Protein AF-A0A530QPG4-F1 (afdb_monomer_lite)

Sequence (210 aa):
LVDRLFRNLLTDVTGNTHRSEICIDKLFSPDGPTGRLGLVEFRGFEMPPNARMSLAQQLLVRAIIARAWKNPLDGRFVRWGTSLHDRFMLPHYVWADFLDVLDDLKLNGFEFRPEWFDAQLEFRFPFCGEVQHAGIKLELRQALEPWHVMGEQGAIGGTVRFVDSSVERLQVKTEGLNPERHAVVCNGRIVPMKVTDTREIAVAGVRFKA

Secondary structure (DSSP, 8-state):
-HHHHSTTTS--TTS-GGG-SEE-TTT--SS-GGG-S---EE------SSHHHHHHHHHHHHHHHHHHHHS---S-----TTHHHHHTTSHHHHHHHHHHHHHHHHHTT----GGGSHHHHHHHS-EEEEEEETTEEEEEEEE-------TT---TTS--S---TTEEEEEEEEES--TTT---EETTEEP--EE-SSTTEEEEEEEEE-

Foldseek 3Di:
DVCVVCQQVQADLQLHNCQGQWHQQLCDPPPDPNSNNNDTDRHNDDDDPDPLLVVLVVLLVVLVVVLCVVPNDDDDDDDCDCVCVWQCFALVNVLVVVVVSQVSSVVVVRHDDSVSCVVVSCVVWPWDDWDDDPNKIKTKIWTHDGRPDGSVQHDDPDRSDPDQPQKTKIKIKMFQDDPVVDFDDDPNHGFPWDQDVPNRITIGMDIDGD

St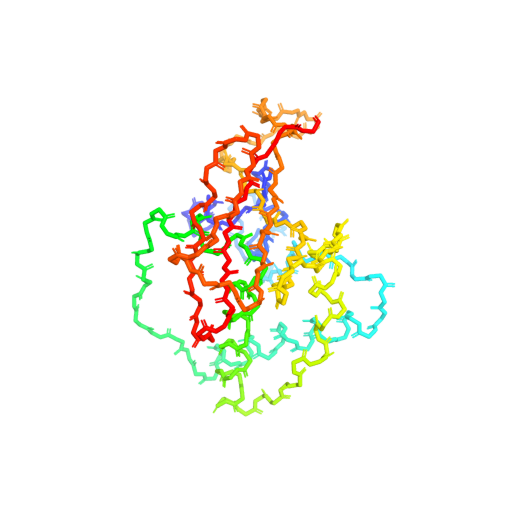ructure (mmCIF, N/CA/C/O backbone):
data_AF-A0A530QPG4-F1
#
_entry.id   AF-A0A53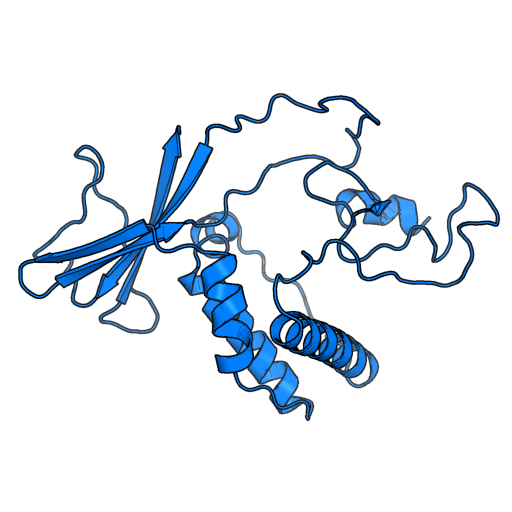0QPG4-F1
#
loop_
_atom_site.group_PDB
_atom_site.id
_atom_site.type_symbol
_atom_site.label_atom_id
_atom_site.label_alt_id
_atom_site.label_comp_id
_atom_site.label_asym_id
_atom_site.label_entity_id
_atom_site.label_seq_id
_atom_site.pdbx_PDB_ins_code
_atom_site.Cartn_x
_atom_site.Cartn_y
_atom_site.Cartn_z
_atom_site.occupancy
_atom_site.B_iso_or_equiv
_atom_site.auth_seq_id
_atom_site.auth_comp_id
_atom_site.auth_asym_id
_atom_site.auth_atom_id
_atom_site.pdbx_PDB_model_num
ATOM 1 N N . LEU A 1 1 ? 6.724 16.307 -25.454 1.00 61.41 1 LEU A N 1
ATOM 2 C CA . LEU A 1 1 ? 5.253 16.383 -25.281 1.00 61.41 1 LEU A CA 1
ATOM 3 C C . LEU A 1 1 ? 4.762 15.372 -24.242 1.00 61.41 1 LEU A C 1
ATOM 5 O O . LEU A 1 1 ? 4.098 15.795 -23.311 1.00 61.41 1 LEU A O 1
ATOM 9 N N . VAL A 1 2 ? 5.147 14.089 -24.351 1.00 70.38 2 VAL A N 1
ATOM 10 C CA . VAL A 1 2 ? 4.803 13.005 -23.397 1.00 70.38 2 VAL A CA 1
ATOM 11 C C . VAL A 1 2 ? 5.140 13.358 -21.942 1.00 70.38 2 VAL A C 1
ATOM 13 O O . VAL A 1 2 ? 4.259 13.289 -21.095 1.00 70.38 2 VAL A O 1
ATOM 16 N N . ASP A 1 3 ? 6.360 13.839 -21.676 1.00 65.62 3 ASP A N 1
ATOM 17 C CA . ASP A 1 3 ? 6.791 14.298 -20.343 1.00 65.62 3 ASP A CA 1
ATOM 18 C C . ASP A 1 3 ? 5.826 15.311 -19.697 1.00 65.62 3 ASP A C 1
ATOM 20 O O . ASP A 1 3 ? 5.431 15.185 -18.542 1.00 65.62 3 ASP A O 1
ATOM 24 N N . ARG A 1 4 ? 5.365 16.294 -20.477 1.00 71.12 4 ARG A N 1
ATOM 25 C CA . ARG A 1 4 ? 4.441 17.327 -19.992 1.00 71.12 4 ARG A CA 1
ATOM 26 C C . ARG A 1 4 ? 3.001 16.825 -19.871 1.00 71.12 4 ARG A C 1
ATOM 28 O O . ARG A 1 4 ? 2.272 17.339 -19.035 1.00 71.12 4 ARG A O 1
ATOM 35 N N . LEU A 1 5 ? 2.601 15.836 -20.674 1.00 75.00 5 LEU A N 1
ATOM 36 C CA . LEU A 1 5 ? 1.250 15.266 -20.658 1.00 75.00 5 LEU A CA 1
ATOM 37 C C . LEU A 1 5 ? 1.000 14.422 -19.399 1.00 75.00 5 LEU A C 1
ATOM 39 O O . LEU A 1 5 ? -0.076 14.498 -18.816 1.00 75.00 5 LEU A O 1
ATOM 43 N N . PHE A 1 6 ? 1.999 13.645 -18.972 1.00 74.19 6 PHE A N 1
ATOM 44 C CA . PHE A 1 6 ? 1.892 12.740 -17.821 1.00 74.19 6 PHE A CA 1
ATOM 45 C C . PHE A 1 6 ? 2.457 13.321 -16.521 1.00 74.19 6 PHE A C 1
ATOM 47 O O . PHE A 1 6 ? 2.455 12.642 -15.504 1.00 74.19 6 PHE A O 1
ATOM 54 N N . ARG A 1 7 ? 2.907 14.578 -16.519 1.00 70.62 7 ARG A N 1
ATOM 55 C CA . ARG A 1 7 ? 3.604 15.214 -15.390 1.00 70.62 7 ARG A CA 1
ATOM 56 C C . ARG A 1 7 ? 2.890 15.079 -14.042 1.00 70.62 7 ARG A C 1
ATOM 58 O O . ARG A 1 7 ? 3.518 14.739 -13.051 1.00 70.62 7 ARG A O 1
ATOM 65 N N . ASN A 1 8 ? 1.578 15.303 -14.014 1.00 69.88 8 ASN A N 1
ATOM 66 C CA . ASN A 1 8 ? 0.788 15.201 -12.781 1.00 69.88 8 ASN A CA 1
ATOM 67 C C . ASN A 1 8 ? 0.489 13.753 -12.363 1.00 69.88 8 ASN A C 1
ATOM 69 O O . ASN A 1 8 ? 0.044 13.527 -11.244 1.00 69.88 8 ASN A O 1
ATOM 73 N N . LEU A 1 9 ? 0.723 12.787 -13.254 1.00 75.19 9 LEU A N 1
ATOM 74 C CA . LEU A 1 9 ? 0.641 11.353 -12.971 1.00 75.19 9 LEU A CA 1
ATOM 75 C C . LEU A 1 9 ? 2.009 10.767 -12.587 1.00 75.19 9 LEU A C 1
ATOM 77 O O . LEU A 1 9 ? 2.061 9.725 -11.948 1.00 75.19 9 LEU A O 1
ATOM 81 N N . LEU A 1 10 ? 3.104 11.429 -12.973 1.00 80.06 10 LEU A N 1
ATOM 82 C CA . LEU A 1 10 ? 4.486 10.998 -12.761 1.00 80.06 10 LEU A CA 1
ATOM 83 C C . LEU A 1 10 ? 5.207 11.995 -11.852 1.00 80.06 10 LEU A C 1
ATOM 85 O O . LEU A 1 10 ? 6.145 12.682 -12.257 1.00 80.06 10 LEU A O 1
ATOM 89 N N . THR A 1 11 ? 4.732 12.090 -10.615 1.00 76.38 11 THR A N 1
ATOM 90 C CA . THR A 1 11 ? 5.299 12.950 -9.580 1.00 76.38 11 THR A CA 1
ATOM 91 C C . THR A 1 11 ? 5.220 12.268 -8.220 1.00 76.38 11 THR A C 1
ATOM 93 O O . THR A 1 11 ? 4.339 11.443 -7.994 1.00 76.38 11 THR A O 1
ATOM 96 N N . ASP A 1 12 ? 6.122 12.614 -7.302 1.00 74.62 12 ASP A N 1
ATOM 97 C CA . ASP A 1 12 ? 6.007 12.181 -5.908 1.00 74.62 12 ASP A CA 1
ATOM 98 C C . ASP A 1 12 ? 4.933 12.968 -5.131 1.00 74.62 12 ASP A C 1
ATOM 100 O O . ASP A 1 12 ? 4.336 13.927 -5.635 1.00 74.62 12 ASP A O 1
ATOM 104 N N . VAL A 1 13 ? 4.745 12.597 -3.859 1.00 67.56 13 VAL A N 1
ATOM 105 C CA . VAL A 1 13 ? 3.815 13.244 -2.912 1.00 67.56 13 VAL A CA 1
ATOM 106 C C . VAL A 1 13 ? 4.109 14.725 -2.647 1.00 67.56 13 VAL A C 1
ATOM 108 O O . VAL A 1 13 ? 3.289 15.402 -2.040 1.00 67.56 13 VAL A O 1
ATOM 111 N N . THR A 1 14 ? 5.259 15.246 -3.079 1.00 64.56 14 THR A N 1
ATOM 112 C CA . THR A 1 14 ? 5.649 16.659 -2.948 1.00 64.56 14 THR A CA 1
ATOM 113 C C . THR A 1 14 ? 5.523 17.442 -4.255 1.00 64.56 14 THR A C 1
ATOM 115 O O . THR A 1 14 ? 5.840 18.630 -4.291 1.00 64.56 14 THR A O 1
ATOM 118 N N . GLY A 1 15 ? 5.059 16.802 -5.330 1.00 70.56 15 GLY A N 1
ATOM 119 C CA . GLY A 1 15 ? 4.972 17.417 -6.650 1.00 70.56 15 GLY A CA 1
ATOM 120 C C . GLY A 1 15 ? 6.294 17.422 -7.433 1.00 70.56 15 GLY A C 1
ATOM 121 O O . GLY A 1 15 ? 6.454 18.189 -8.380 1.00 70.56 15 GLY A O 1
ATOM 122 N N . ASN A 1 16 ? 7.257 16.575 -7.058 1.00 75.12 16 ASN A N 1
ATOM 123 C CA . ASN A 1 16 ? 8.537 16.451 -7.742 1.00 75.12 16 ASN A CA 1
ATOM 124 C C . ASN A 1 16 ? 8.542 15.320 -8.794 1.00 75.12 16 ASN A C 1
ATOM 126 O O . ASN A 1 16 ? 8.508 14.134 -8.453 1.00 75.12 16 ASN A O 1
ATOM 130 N N . THR A 1 17 ? 8.693 15.679 -10.076 1.00 75.00 17 THR A N 1
ATOM 131 C CA . THR A 1 17 ? 8.768 14.722 -11.203 1.00 75.00 17 THR A CA 1
ATOM 132 C C . THR A 1 17 ? 10.017 13.844 -11.163 1.00 75.00 17 THR A C 1
ATOM 134 O O . THR A 1 17 ? 9.966 12.654 -11.463 1.00 75.00 17 THR A O 1
ATOM 137 N N . HIS A 1 18 ? 11.134 14.388 -10.679 1.00 78.75 18 HIS A N 1
ATOM 138 C CA . HIS A 1 18 ? 12.402 13.672 -10.555 1.00 78.75 18 HIS A CA 1
ATOM 139 C C . HIS A 1 18 ? 12.363 12.601 -9.454 1.00 78.75 18 HIS A C 1
ATOM 141 O O . HIS A 1 18 ? 13.206 11.701 -9.431 1.00 78.75 18 HIS A O 1
ATOM 147 N N . ARG A 1 19 ? 11.404 12.687 -8.526 1.00 73.75 19 ARG A N 1
ATOM 148 C CA . ARG A 1 19 ? 11.184 11.710 -7.449 1.00 73.75 19 ARG A CA 1
ATOM 149 C C . ARG A 1 19 ? 9.994 10.782 -7.709 1.00 73.75 19 ARG A C 1
ATOM 151 O O . ARG A 1 19 ? 9.716 9.937 -6.865 1.00 73.75 19 ARG A O 1
ATOM 158 N N . SER A 1 20 ? 9.342 10.914 -8.868 1.00 82.62 20 SER A N 1
ATOM 159 C CA . SER A 1 20 ? 8.286 10.008 -9.329 1.00 82.62 20 SER A CA 1
ATOM 160 C C . SER A 1 20 ? 8.710 8.546 -9.235 1.00 82.62 20 SER A C 1
ATOM 162 O O . SER A 1 20 ? 9.849 8.219 -9.565 1.00 82.62 20 SER A O 1
ATOM 164 N N . GLU A 1 21 ? 7.782 7.661 -8.874 1.00 83.94 21 GLU A N 1
ATOM 165 C CA . GLU A 1 21 ? 8.035 6.218 -8.839 1.00 83.94 21 GLU A CA 1
ATOM 166 C C . GLU A 1 21 ? 8.480 5.669 -10.203 1.00 83.94 21 GLU A C 1
ATOM 168 O O . GLU A 1 21 ? 9.415 4.873 -10.305 1.00 83.94 21 GLU A O 1
ATOM 173 N N . ILE A 1 22 ? 7.863 6.179 -11.273 1.00 86.88 22 ILE A N 1
ATOM 174 C CA . ILE A 1 22 ? 8.265 5.954 -12.662 1.00 86.88 22 ILE A CA 1
ATOM 175 C C . ILE A 1 22 ? 8.693 7.308 -13.231 1.00 86.88 22 ILE A C 1
ATOM 177 O O . ILE A 1 22 ? 7.869 8.144 -13.607 1.00 86.88 22 ILE A O 1
ATOM 181 N N . CYS A 1 23 ? 9.996 7.558 -13.253 1.00 85.50 23 CYS A N 1
ATOM 182 C CA . CYS A 1 23 ? 10.575 8.811 -13.712 1.00 85.50 23 CYS A CA 1
ATOM 183 C C . CYS A 1 23 ? 10.991 8.711 -15.184 1.00 85.50 23 CYS A C 1
ATOM 185 O O . CYS A 1 23 ? 11.763 7.835 -15.581 1.00 85.50 23 CYS A O 1
ATOM 187 N N . ILE A 1 24 ? 10.477 9.638 -15.994 1.00 85.50 24 ILE A N 1
ATOM 188 C CA . ILE A 1 24 ? 10.751 9.732 -17.436 1.00 85.50 24 ILE A CA 1
ATOM 189 C C . ILE A 1 24 ? 11.527 10.999 -17.813 1.00 85.50 24 ILE A C 1
ATOM 191 O O . ILE A 1 24 ? 11.703 11.273 -19.000 1.00 85.50 24 ILE A O 1
ATOM 195 N N . ASP A 1 25 ? 12.047 11.739 -16.828 1.00 80.94 25 ASP A N 1
ATOM 196 C CA . ASP A 1 25 ? 12.815 12.975 -17.048 1.00 80.94 25 ASP A CA 1
ATOM 197 C C . ASP A 1 25 ? 14.011 12.751 -17.996 1.00 80.94 25 ASP A C 1
ATOM 199 O O . ASP A 1 25 ? 14.419 13.652 -18.732 1.00 80.94 25 ASP A O 1
AT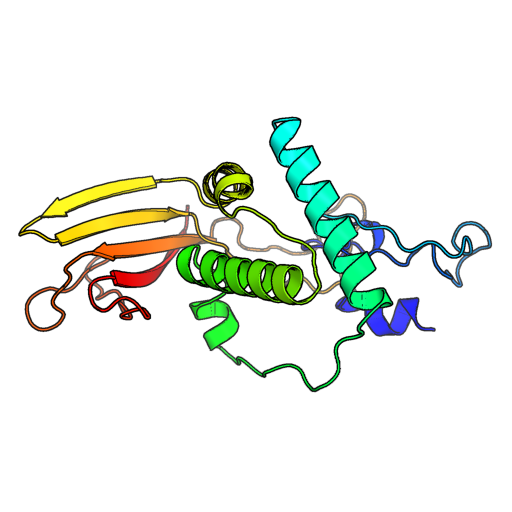OM 203 N N . LYS A 1 26 ? 14.578 11.535 -17.992 1.00 85.19 26 LYS A N 1
ATOM 204 C CA . LYS A 1 26 ? 15.708 11.127 -18.842 1.00 85.19 26 LYS A CA 1
ATOM 205 C C . LYS A 1 26 ? 15.302 10.318 -20.076 1.00 85.19 26 LYS A C 1
ATOM 207 O O . LYS A 1 26 ? 16.181 9.879 -20.825 1.00 85.19 26 LYS A O 1
ATOM 212 N N . LEU A 1 27 ? 14.004 10.126 -20.312 1.00 85.12 27 LEU A N 1
ATOM 213 C CA . LEU A 1 27 ? 13.504 9.442 -21.501 1.00 85.12 27 LEU A CA 1
ATOM 214 C C . LEU A 1 27 ? 13.676 10.361 -22.710 1.00 85.12 27 LEU A C 1
ATOM 216 O O . LEU A 1 27 ? 14.415 10.042 -23.642 1.00 85.12 27 LEU A O 1
ATOM 220 N N . PHE A 1 28 ? 13.015 11.521 -22.664 1.00 81.62 28 PHE A N 1
ATOM 221 C CA . PHE A 1 28 ? 13.099 12.549 -23.696 1.00 81.62 28 PHE A CA 1
ATOM 222 C C . PHE A 1 28 ? 12.644 13.920 -23.165 1.00 81.62 28 PHE A C 1
ATOM 224 O O . PHE A 1 28 ? 11.529 14.379 -23.439 1.00 81.62 28 PHE A O 1
ATOM 231 N N . SER A 1 29 ? 13.511 14.595 -22.410 1.00 75.25 29 SER A N 1
ATOM 232 C CA . SER A 1 29 ? 13.252 15.966 -21.963 1.00 75.25 29 SER A CA 1
ATOM 233 C C . SER A 1 29 ? 13.374 16.976 -23.118 1.00 75.25 29 SER A C 1
ATOM 235 O O . SER A 1 29 ? 14.331 16.928 -23.910 1.00 75.25 29 SER A O 1
ATOM 237 N N . PRO A 1 30 ? 12.429 17.929 -23.236 1.00 73.50 30 PRO A N 1
ATOM 238 C CA . PRO A 1 30 ? 12.546 19.028 -24.184 1.00 73.50 30 PRO A CA 1
ATOM 239 C C . PRO A 1 30 ? 13.597 20.068 -23.764 1.00 73.50 30 PRO A C 1
ATOM 241 O O . PRO A 1 30 ? 14.101 20.763 -24.644 1.00 73.50 30 PRO A O 1
ATOM 244 N N . ASP A 1 31 ? 13.952 20.148 -22.478 1.00 75.00 31 ASP A N 1
ATOM 245 C CA . ASP A 1 31 ? 14.697 21.276 -21.897 1.00 75.00 31 ASP A CA 1
ATOM 246 C C . ASP A 1 31 ? 16.210 21.229 -22.189 1.00 75.00 31 ASP A C 1
ATOM 248 O O . ASP A 1 31 ? 16.898 22.243 -22.093 1.00 75.00 31 ASP A O 1
ATOM 252 N N . GLY A 1 32 ? 16.745 20.075 -22.600 1.00 77.38 32 GLY A N 1
ATOM 253 C CA . GLY A 1 32 ? 18.147 19.954 -22.993 1.00 77.38 32 GLY A CA 1
ATOM 254 C C . GLY A 1 32 ? 18.572 18.529 -23.363 1.00 77.38 32 GLY A C 1
ATOM 255 O O . GLY A 1 32 ? 17.836 17.572 -23.119 1.00 77.38 32 GLY A O 1
ATOM 256 N N . PRO A 1 33 ? 19.768 18.359 -23.956 1.00 78.31 33 PRO A N 1
ATOM 257 C CA . PRO A 1 33 ? 20.268 17.054 -24.398 1.00 78.31 33 PRO A CA 1
ATOM 258 C C . PRO A 1 33 ? 20.512 16.071 -23.242 1.00 78.31 33 PRO A C 1
ATOM 260 O O . PRO A 1 33 ? 20.393 14.865 -23.433 1.00 78.31 33 PRO A O 1
ATOM 263 N N . THR A 1 34 ? 20.792 16.563 -22.032 1.00 79.81 34 THR A N 1
ATOM 264 C CA . THR A 1 34 ? 21.064 15.739 -20.840 1.00 79.81 34 THR A CA 1
ATOM 265 C C . THR A 1 34 ? 19.862 14.924 -20.356 1.00 79.81 34 THR A C 1
ATOM 267 O O . THR A 1 34 ? 20.054 13.926 -19.667 1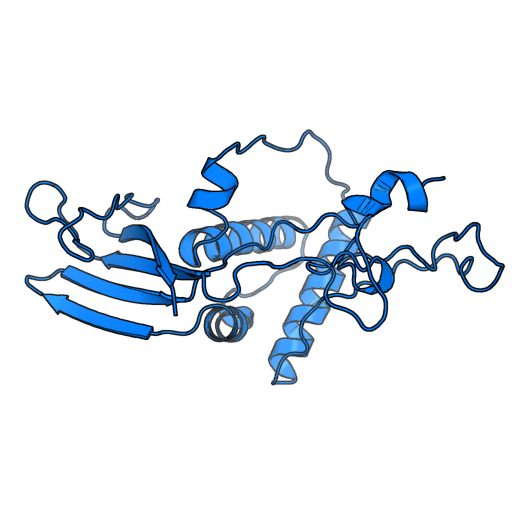.00 79.81 34 THR A O 1
ATOM 270 N N . GLY A 1 35 ? 18.634 15.298 -20.731 1.00 76.25 35 GLY A N 1
ATOM 271 C CA . GLY A 1 35 ? 17.419 14.530 -20.436 1.00 76.25 35 GLY A CA 1
ATOM 272 C C . GLY A 1 35 ? 16.939 13.642 -21.591 1.00 76.25 35 GLY A C 1
ATOM 273 O O . GLY A 1 35 ? 15.820 13.142 -21.553 1.00 76.25 35 GLY A O 1
ATOM 274 N N . ARG A 1 36 ? 17.742 13.454 -22.648 1.00 85.94 36 ARG A N 1
ATOM 275 C CA . ARG A 1 36 ? 17.402 12.623 -23.821 1.00 85.94 36 ARG A CA 1
ATOM 276 C C . ARG A 1 36 ? 18.271 11.370 -23.879 1.00 85.94 36 ARG A C 1
ATOM 278 O O . ARG A 1 36 ? 18.973 11.137 -24.857 1.00 85.94 36 ARG A O 1
ATOM 285 N N . LEU A 1 37 ? 18.249 10.589 -22.804 1.00 88.00 37 LEU A N 1
ATOM 286 C CA . LEU A 1 37 ? 19.084 9.395 -22.658 1.00 88.00 37 LEU A CA 1
ATOM 287 C C . LEU A 1 37 ? 18.341 8.103 -23.023 1.00 88.00 37 LEU A C 1
ATOM 289 O O . LEU A 1 37 ? 18.951 7.038 -23.026 1.00 88.00 37 LEU A O 1
ATOM 293 N N . GLY A 1 38 ? 17.038 8.177 -23.316 1.00 87.69 38 GLY A N 1
ATOM 294 C CA . GLY A 1 38 ? 16.218 6.998 -23.594 1.00 87.69 38 GLY A CA 1
ATOM 295 C C . GLY A 1 38 ? 15.975 6.126 -22.359 1.00 87.69 38 GLY A C 1
ATOM 296 O O . GLY A 1 38 ? 15.710 4.936 -22.499 1.00 87.69 38 GLY A O 1
ATOM 297 N N . LEU A 1 39 ? 16.088 6.698 -21.155 1.00 87.81 39 LEU A N 1
ATOM 298 C CA . LEU A 1 39 ? 15.982 5.965 -19.894 1.00 87.81 39 LEU A CA 1
ATOM 299 C C . LEU A 1 39 ? 14.622 6.174 -19.225 1.00 87.81 39 LEU A C 1
ATOM 301 O O . LEU A 1 39 ? 14.125 7.296 -19.145 1.00 87.81 39 LEU A O 1
ATOM 305 N N . VAL A 1 40 ? 14.078 5.090 -18.673 1.00 87.44 40 VAL A N 1
ATOM 306 C CA . VAL A 1 40 ? 13.010 5.118 -17.667 1.00 87.44 40 VAL A CA 1
ATOM 307 C C . VAL A 1 40 ? 13.634 4.707 -16.342 1.00 87.44 40 VAL A C 1
ATOM 309 O O . VAL A 1 40 ? 14.268 3.656 -16.249 1.00 87.44 40 VAL A O 1
ATOM 312 N N . GLU A 1 41 ? 13.487 5.546 -15.325 1.00 87.75 41 GLU A N 1
ATOM 313 C CA . GLU A 1 41 ? 14.083 5.329 -14.014 1.00 87.75 41 GLU A CA 1
ATOM 314 C C . GLU A 1 41 ? 12.993 4.981 -13.004 1.00 87.75 41 GLU A C 1
ATOM 316 O O . GLU A 1 41 ? 12.089 5.771 -12.753 1.00 87.75 41 GLU A O 1
ATOM 321 N N . PHE A 1 42 ? 13.108 3.809 -12.391 1.00 86.69 42 PHE A N 1
ATOM 322 C CA . PHE A 1 42 ? 12.284 3.427 -11.251 1.00 86.69 42 PHE A CA 1
ATOM 323 C C . PHE A 1 42 ? 12.858 4.100 -10.005 1.00 86.69 42 PHE A C 1
ATOM 325 O O . PHE A 1 42 ? 13.937 3.733 -9.535 1.00 86.69 42 PHE A O 1
ATOM 332 N N . ARG A 1 43 ? 12.179 5.140 -9.523 1.00 82.06 43 ARG A N 1
ATOM 333 C CA . ARG A 1 43 ? 12.571 5.918 -8.339 1.00 82.06 43 ARG A CA 1
ATOM 334 C C . ARG A 1 43 ? 11.445 5.843 -7.315 1.00 82.06 43 ARG A C 1
ATOM 336 O O . ARG A 1 43 ? 10.603 4.970 -7.423 1.00 82.06 43 ARG A O 1
ATOM 343 N N . GLY A 1 44 ? 11.472 6.643 -6.255 1.00 74.25 44 GLY A N 1
ATOM 344 C CA . GLY A 1 44 ? 10.381 6.670 -5.267 1.00 74.25 44 GLY A CA 1
ATOM 345 C C . GLY A 1 44 ? 10.244 5.420 -4.386 1.00 74.25 44 GLY A C 1
ATOM 346 O O . GLY A 1 44 ? 9.497 5.447 -3.416 1.00 74.25 44 GLY A O 1
ATOM 347 N N . PHE A 1 45 ? 11.002 4.355 -4.650 1.00 79.94 45 PHE A N 1
ATOM 348 C CA . PHE A 1 45 ? 11.080 3.212 -3.757 1.00 79.94 45 PHE A CA 1
ATOM 349 C C . PHE A 1 45 ? 11.907 3.553 -2.517 1.00 79.94 45 PHE A C 1
ATOM 351 O O . PHE A 1 45 ? 13.079 3.927 -2.620 1.00 79.94 45 PHE A O 1
ATOM 358 N N . GLU A 1 46 ? 11.302 3.389 -1.345 1.00 80.38 46 GLU A N 1
ATOM 359 C CA . GLU A 1 46 ? 11.988 3.566 -0.072 1.00 80.38 46 GLU A CA 1
ATOM 360 C C . GLU A 1 46 ? 13.148 2.567 0.049 1.00 80.38 46 GLU A C 1
ATOM 362 O O . GLU A 1 46 ? 13.046 1.414 -0.379 1.00 80.38 46 GLU A O 1
ATOM 367 N N . MET A 1 47 ? 14.286 3.027 0.577 1.00 84.75 47 MET A N 1
ATOM 368 C CA . MET A 1 47 ? 15.466 2.184 0.749 1.00 84.75 47 MET A CA 1
ATOM 369 C C . MET A 1 47 ? 15.214 1.207 1.902 1.00 84.75 47 MET A C 1
ATOM 371 O O . MET A 1 47 ? 15.102 1.657 3.044 1.00 84.75 47 MET A O 1
ATOM 375 N N . PRO A 1 48 ? 15.166 -0.117 1.661 1.00 88.06 48 PRO A N 1
ATOM 376 C CA . PRO A 1 48 ? 14.860 -1.043 2.738 1.00 88.06 48 PRO A CA 1
ATOM 377 C C . PRO A 1 48 ? 16.007 -1.105 3.752 1.00 88.06 48 PRO A C 1
ATOM 379 O O . PRO A 1 48 ? 17.175 -1.109 3.350 1.00 88.06 48 PRO A O 1
ATOM 382 N N . PRO A 1 49 ? 15.711 -1.245 5.055 1.00 90.62 49 PRO A N 1
ATOM 383 C CA . PRO A 1 49 ? 16.736 -1.298 6.099 1.00 90.62 49 PRO A CA 1
ATOM 384 C C . PRO A 1 49 ? 17.562 -2.597 6.070 1.00 90.62 49 PRO A C 1
ATOM 386 O O . PRO A 1 49 ? 18.546 -2.728 6.796 1.00 90.62 49 PRO A O 1
ATOM 389 N N . ASN A 1 50 ? 17.175 -3.578 5.247 1.00 94.56 50 ASN A N 1
ATOM 390 C CA . ASN A 1 50 ? 17.833 -4.874 5.139 1.00 94.56 50 ASN A CA 1
ATOM 391 C C . ASN A 1 50 ? 18.066 -5.279 3.674 1.00 94.56 50 ASN A C 1
ATOM 393 O O . ASN A 1 50 ? 17.184 -5.148 2.822 1.00 94.56 50 ASN A O 1
ATOM 397 N N . ALA A 1 51 ? 19.232 -5.866 3.392 1.00 94.81 51 ALA A N 1
ATOM 398 C CA . ALA A 1 51 ? 19.602 -6.316 2.051 1.00 94.81 51 ALA A CA 1
ATOM 399 C C . ALA A 1 51 ? 18.629 -7.354 1.459 1.00 94.81 51 ALA A C 1
ATOM 401 O O . ALA A 1 51 ? 18.374 -7.328 0.259 1.00 94.81 51 ALA A O 1
ATOM 402 N N . ARG A 1 52 ? 18.039 -8.243 2.272 1.00 94.38 52 ARG A N 1
ATOM 403 C CA . ARG A 1 52 ? 17.060 -9.237 1.795 1.00 94.38 52 ARG A CA 1
ATOM 404 C C . ARG A 1 52 ? 15.763 -8.582 1.329 1.00 94.38 52 ARG A C 1
ATOM 406 O O . ARG A 1 52 ? 15.250 -8.955 0.280 1.00 94.38 52 ARG A O 1
ATOM 413 N N . MET A 1 53 ? 15.290 -7.571 2.060 1.00 94.88 53 MET A N 1
ATOM 414 C CA . MET A 1 53 ? 14.131 -6.772 1.648 1.00 94.88 53 MET A CA 1
ATOM 415 C C . MET A 1 53 ? 14.425 -6.042 0.331 1.00 94.88 53 MET A C 1
ATOM 417 O O . MET A 1 53 ? 13.605 -6.061 -0.583 1.00 94.88 53 MET A O 1
ATOM 421 N N . SER A 1 54 ? 15.630 -5.471 0.198 1.00 93.19 54 SER A N 1
ATOM 422 C CA . SER A 1 54 ? 16.081 -4.826 -1.043 1.00 93.19 54 SER A CA 1
ATOM 423 C C . SER A 1 54 ? 16.116 -5.795 -2.226 1.00 93.19 54 SER A C 1
ATOM 425 O O . SER A 1 54 ? 15.610 -5.469 -3.296 1.00 93.19 54 SER A O 1
ATOM 427 N N . LEU A 1 55 ? 16.641 -7.009 -2.038 1.00 95.25 55 LEU A N 1
ATOM 428 C CA . LEU A 1 55 ? 16.656 -8.035 -3.083 1.00 95.25 55 LEU A CA 1
ATOM 429 C C . LEU A 1 55 ? 15.242 -8.456 -3.499 1.00 95.25 55 LEU A C 1
ATOM 431 O O . LEU A 1 55 ? 14.978 -8.546 -4.697 1.00 95.25 55 LEU A O 1
ATOM 435 N N . ALA A 1 56 ? 14.334 -8.669 -2.541 1.00 95.56 56 ALA A N 1
ATOM 436 C CA . ALA A 1 56 ? 12.940 -9.013 -2.828 1.00 95.56 56 ALA A CA 1
ATOM 437 C C . ALA A 1 56 ? 12.242 -7.907 -3.635 1.00 95.56 56 ALA A C 1
ATOM 439 O O . ALA A 1 56 ? 11.617 -8.182 -4.658 1.00 95.56 56 ALA A O 1
ATOM 440 N N . GLN A 1 57 ? 12.423 -6.647 -3.235 1.00 93.56 57 GLN A N 1
ATOM 441 C CA . GLN A 1 57 ? 11.875 -5.483 -3.930 1.00 93.56 57 GLN A CA 1
ATOM 442 C C . GLN A 1 57 ? 12.447 -5.318 -5.346 1.00 93.56 57 GLN A C 1
ATOM 444 O O . GLN A 1 57 ? 11.699 -5.114 -6.299 1.00 93.56 57 GLN A O 1
ATOM 449 N N . GLN A 1 58 ? 13.766 -5.447 -5.521 1.00 93.81 58 GLN A N 1
ATOM 450 C CA . GLN A 1 58 ? 14.395 -5.364 -6.843 1.00 93.81 58 GLN A CA 1
ATOM 451 C C . GLN A 1 58 ? 13.944 -6.502 -7.763 1.00 93.81 58 GLN A C 1
ATOM 453 O O . GLN A 1 58 ? 13.706 -6.280 -8.952 1.00 93.81 58 GLN A O 1
ATOM 458 N N . LEU A 1 59 ? 13.818 -7.720 -7.230 1.00 96.12 59 LEU A N 1
ATOM 459 C CA . LEU A 1 59 ? 13.321 -8.865 -7.985 1.00 96.12 59 LEU A CA 1
ATOM 460 C C . LEU A 1 59 ? 11.871 -8.643 -8.429 1.00 96.12 59 LEU A C 1
ATOM 462 O O . LEU A 1 59 ? 11.567 -8.878 -9.598 1.00 96.12 59 LEU A O 1
ATOM 466 N N . LEU A 1 60 ? 11.015 -8.135 -7.537 1.00 96.06 60 LEU A N 1
ATOM 467 C CA . LEU A 1 60 ? 9.624 -7.791 -7.835 1.00 96.06 60 LEU A CA 1
ATOM 468 C C . LEU A 1 60 ? 9.532 -6.788 -8.992 1.00 96.06 60 LEU A C 1
ATOM 470 O O . LEU A 1 60 ? 8.864 -7.060 -9.987 1.00 96.06 60 LEU A O 1
ATOM 474 N N . VAL A 1 61 ? 10.262 -5.670 -8.916 1.00 93.94 61 VAL A N 1
ATOM 475 C CA . VAL A 1 61 ? 10.266 -4.647 -9.978 1.00 93.94 61 VAL A CA 1
ATOM 476 C C . VAL A 1 61 ? 10.717 -5.244 -11.314 1.00 93.94 61 VAL A C 1
ATOM 478 O O . VAL A 1 61 ? 10.080 -5.026 -12.345 1.00 93.94 61 VAL A O 1
ATOM 481 N N . ARG A 1 62 ? 11.783 -6.055 -11.318 1.00 95.44 62 ARG A N 1
ATOM 482 C CA . ARG A 1 62 ? 12.268 -6.717 -12.541 1.00 95.44 62 ARG A CA 1
ATOM 483 C C . ARG A 1 62 ? 11.248 -7.697 -13.118 1.00 95.44 62 ARG A C 1
ATOM 485 O O . ARG A 1 62 ? 11.119 -7.765 -14.340 1.00 95.44 62 ARG A O 1
ATOM 492 N N . ALA A 1 63 ? 10.534 -8.434 -12.269 1.00 97.56 63 ALA A N 1
ATOM 493 C CA . ALA A 1 63 ? 9.483 -9.348 -12.698 1.00 97.56 63 ALA A CA 1
ATOM 494 C C . ALA A 1 63 ? 8.298 -8.593 -13.308 1.00 97.56 63 ALA A C 1
ATOM 496 O O . ALA A 1 63 ? 7.871 -8.957 -14.398 1.00 97.56 63 ALA A O 1
ATOM 497 N N . ILE A 1 64 ? 7.843 -7.497 -12.690 1.00 95.38 64 ILE A N 1
ATOM 498 C CA . ILE A 1 64 ? 6.776 -6.637 -13.232 1.00 95.38 64 ILE A CA 1
ATOM 499 C C . ILE A 1 64 ? 7.156 -6.110 -14.620 1.00 95.38 64 ILE A C 1
ATOM 501 O O . ILE A 1 64 ? 6.362 -6.211 -15.554 1.00 95.38 64 ILE A O 1
ATOM 505 N N . ILE A 1 65 ? 8.387 -5.614 -14.793 1.00 94.12 65 ILE A N 1
ATOM 506 C CA . ILE A 1 65 ? 8.876 -5.129 -16.094 1.00 94.12 65 ILE A CA 1
ATOM 507 C C . ILE A 1 65 ? 8.892 -6.259 -17.127 1.00 94.12 65 ILE A C 1
ATOM 509 O O . ILE A 1 65 ? 8.387 -6.096 -18.237 1.00 94.12 65 ILE A O 1
ATOM 513 N N . ALA A 1 66 ? 9.458 -7.417 -16.777 1.00 96.75 66 ALA A N 1
ATOM 514 C CA . ALA A 1 66 ? 9.541 -8.555 -17.687 1.00 96.75 66 ALA A CA 1
ATOM 515 C C . ALA A 1 66 ? 8.150 -9.090 -18.067 1.00 96.75 66 ALA A C 1
ATOM 517 O O . ALA A 1 66 ? 7.917 -9.422 -19.231 1.00 96.75 66 ALA A O 1
ATOM 518 N N . ARG A 1 67 ? 7.224 -9.130 -17.103 1.00 96.06 67 ARG A N 1
ATOM 519 C CA . ARG A 1 67 ? 5.817 -9.487 -17.292 1.00 96.06 67 ARG A CA 1
ATOM 520 C C . ARG A 1 67 ? 5.123 -8.503 -18.230 1.00 96.06 67 ARG A C 1
ATOM 522 O O . ARG A 1 67 ? 4.525 -8.936 -19.208 1.00 96.06 67 ARG A O 1
ATOM 529 N N . ALA A 1 68 ? 5.252 -7.198 -17.999 1.00 93.94 68 ALA A N 1
ATOM 530 C CA . ALA A 1 68 ? 4.649 -6.169 -18.847 1.00 93.94 68 ALA A CA 1
ATOM 531 C C . ALA A 1 68 ? 5.234 -6.149 -20.271 1.00 93.94 68 ALA A C 1
ATOM 533 O O . ALA A 1 68 ? 4.517 -5.844 -21.218 1.00 93.94 68 ALA A O 1
ATOM 534 N N . TRP A 1 69 ? 6.513 -6.505 -20.437 1.00 94.94 69 TRP A N 1
ATOM 535 C CA . TRP A 1 69 ? 7.156 -6.602 -21.750 1.00 94.94 69 TRP A CA 1
ATOM 536 C C . TRP A 1 69 ? 6.695 -7.824 -22.551 1.00 94.94 69 TRP A C 1
ATOM 538 O O . TRP A 1 69 ? 6.430 -7.720 -23.746 1.00 94.94 69 TRP A O 1
ATOM 548 N N . LYS A 1 70 ? 6.629 -8.997 -21.909 1.00 96.31 70 LYS A N 1
ATOM 549 C CA . LYS A 1 70 ? 6.267 -10.254 -22.581 1.00 96.31 70 LYS A CA 1
ATOM 550 C C . LYS A 1 70 ? 4.772 -10.373 -22.849 1.00 96.31 70 LYS A C 1
ATOM 552 O O . LYS A 1 70 ? 4.393 -10.904 -23.886 1.00 96.31 70 LYS A O 1
ATOM 557 N N . ASN A 1 71 ? 3.950 -9.921 -21.909 1.00 96.19 71 ASN A N 1
ATOM 558 C CA . ASN A 1 71 ? 2.501 -10.034 -21.970 1.00 96.19 71 ASN A CA 1
ATOM 559 C C . ASN A 1 71 ? 1.862 -8.711 -21.516 1.00 96.19 71 ASN A C 1
ATOM 561 O O . ASN A 1 71 ? 1.485 -8.591 -20.353 1.00 96.19 71 ASN A O 1
ATOM 565 N N . PRO A 1 72 ? 1.807 -7.678 -22.373 1.00 93.31 72 PRO A N 1
ATOM 566 C CA . PRO A 1 72 ? 1.274 -6.368 -21.997 1.00 93.31 72 PRO A CA 1
ATOM 567 C C . PRO A 1 72 ? -0.165 -6.446 -21.466 1.00 93.31 72 PRO A C 1
ATOM 569 O O . PRO A 1 72 ? -0.984 -7.179 -22.009 1.00 93.31 72 PRO A O 1
ATOM 572 N N . LEU A 1 73 ? -0.477 -5.677 -20.416 1.00 88.94 73 LEU A N 1
ATOM 573 C CA . LEU A 1 73 ? -1.857 -5.528 -19.937 1.00 88.94 73 LEU A CA 1
ATOM 574 C C . LEU A 1 73 ? -2.664 -4.653 -20.892 1.00 88.94 73 LEU A C 1
ATOM 576 O O . LEU A 1 73 ? -2.202 -3.590 -21.311 1.00 88.94 73 LEU A O 1
ATOM 580 N N . ASP A 1 74 ? -3.892 -5.074 -21.162 1.00 88.88 74 ASP A N 1
ATOM 581 C CA . ASP A 1 74 ? -4.913 -4.298 -21.846 1.00 88.88 74 ASP A CA 1
ATOM 582 C C . ASP A 1 74 ? -6.121 -4.044 -20.923 1.00 88.88 74 ASP A C 1
ATOM 584 O O . ASP A 1 74 ? -6.115 -4.352 -19.729 1.00 88.88 74 ASP A O 1
ATOM 588 N N . GLY A 1 75 ? -7.155 -3.395 -21.458 1.00 89.62 75 GLY A N 1
ATOM 589 C CA . GLY A 1 75 ? -8.370 -3.073 -20.713 1.00 89.62 75 GLY A CA 1
ATOM 590 C C . GLY A 1 75 ? -8.420 -1.638 -20.189 1.00 89.62 75 GLY A C 1
ATOM 591 O O . GLY A 1 75 ? -7.735 -0.734 -20.670 1.00 89.62 75 GLY A O 1
ATOM 592 N N . ARG A 1 76 ? -9.337 -1.397 -19.250 1.00 89.12 76 ARG A N 1
ATOM 593 C CA . ARG A 1 76 ? -9.611 -0.071 -18.682 1.00 89.12 76 ARG A CA 1
ATOM 594 C C . ARG A 1 76 ? -9.443 -0.112 -17.173 1.00 89.12 76 ARG A C 1
ATOM 596 O O . ARG A 1 76 ? -9.825 -1.088 -16.536 1.00 89.12 76 ARG A O 1
ATOM 603 N N . PHE A 1 77 ? -8.953 0.985 -16.606 1.00 86.25 77 PHE A N 1
ATOM 604 C CA . PHE A 1 77 ? -8.884 1.139 -15.159 1.00 86.25 77 PHE A CA 1
ATOM 605 C C . PHE A 1 77 ? -10.280 1.127 -14.532 1.00 86.25 77 PHE A C 1
ATOM 607 O O . PHE A 1 77 ? -11.211 1.772 -15.026 1.00 86.25 77 PHE A O 1
ATOM 614 N N . VAL A 1 78 ? -10.405 0.419 -13.410 1.00 88.69 78 VAL A N 1
ATOM 615 C CA . VAL A 1 78 ? -11.622 0.424 -12.599 1.00 88.69 78 VAL A CA 1
ATOM 616 C C . VAL A 1 78 ? -11.733 1.763 -11.880 1.00 88.69 78 VAL A C 1
ATOM 618 O O . VAL A 1 78 ? -10.797 2.231 -11.230 1.00 88.69 78 VAL A O 1
ATOM 621 N N . ARG A 1 79 ? -12.903 2.397 -11.979 1.00 89.56 79 ARG A N 1
ATOM 622 C CA . ARG A 1 79 ? -13.178 3.646 -11.269 1.00 89.56 79 ARG A CA 1
ATOM 623 C C . ARG A 1 79 ? -13.697 3.344 -9.866 1.00 89.56 79 ARG A C 1
ATOM 625 O O . ARG A 1 79 ? -14.888 3.138 -9.673 1.00 89.56 79 ARG A O 1
ATOM 632 N N . TRP A 1 80 ? -12.797 3.388 -8.890 1.00 88.69 80 TRP A N 1
ATOM 633 C CA . TRP A 1 80 ? -13.096 3.100 -7.482 1.00 88.69 80 TRP A CA 1
ATOM 634 C C . TRP A 1 80 ? -13.867 4.201 -6.738 1.00 88.69 80 TRP A C 1
ATOM 636 O O . TRP A 1 80 ? -14.428 3.947 -5.675 1.00 88.69 80 TRP A O 1
ATOM 646 N N . GLY A 1 81 ? -13.903 5.429 -7.263 1.00 90.62 81 GLY A N 1
ATOM 647 C CA . GLY A 1 81 ? -14.561 6.551 -6.585 1.00 90.62 81 GLY A CA 1
ATOM 648 C C . GLY A 1 81 ? -13.998 6.779 -5.177 1.00 90.62 81 GLY A C 1
ATOM 649 O O . GLY A 1 81 ? -12.791 6.696 -4.963 1.00 90.62 81 GLY A O 1
ATOM 650 N N . THR A 1 82 ? -14.869 7.047 -4.204 1.00 87.00 82 THR A N 1
ATOM 651 C CA . THR A 1 82 ? -14.464 7.262 -2.804 1.00 87.00 82 THR A CA 1
ATOM 652 C C . THR A 1 82 ? -13.930 5.997 -2.137 1.00 87.00 82 THR A C 1
ATOM 654 O O . THR A 1 82 ? -13.077 6.092 -1.258 1.00 87.00 82 THR A O 1
ATOM 657 N N . SER A 1 83 ? -14.339 4.810 -2.604 1.00 87.12 83 SER A N 1
ATOM 658 C CA . SER A 1 83 ? -13.860 3.534 -2.065 1.00 87.12 83 SER A CA 1
ATOM 659 C C . SER A 1 83 ? -12.354 3.344 -2.230 1.00 87.12 83 SER A C 1
ATOM 661 O O . SER A 1 83 ? -11.768 2.578 -1.467 1.00 87.12 83 SER A O 1
ATOM 663 N N . LEU A 1 84 ? -11.717 4.071 -3.160 1.00 88.06 84 LEU A N 1
ATOM 664 C CA . LEU A 1 84 ? -10.260 4.108 -3.277 1.00 88.06 84 LEU A CA 1
ATOM 665 C C . LEU A 1 84 ? -9.615 4.537 -1.953 1.00 88.06 84 LEU A C 1
ATOM 667 O O . LEU A 1 84 ? -8.719 3.873 -1.444 1.00 88.06 84 LEU A O 1
ATOM 671 N N . HIS A 1 85 ? -10.117 5.627 -1.371 1.00 84.75 85 HIS A N 1
ATOM 672 C CA . HIS A 1 85 ? -9.590 6.173 -0.128 1.00 84.75 85 HIS A CA 1
ATOM 673 C C . HIS A 1 85 ? -10.005 5.355 1.089 1.00 84.75 85 HIS A C 1
ATOM 675 O O . HIS A 1 85 ? -9.249 5.321 2.054 1.00 84.75 85 HIS A O 1
ATOM 681 N N . ASP A 1 86 ? -11.167 4.707 1.064 1.00 84.62 86 ASP A N 1
ATOM 682 C CA . ASP A 1 86 ? -11.656 3.934 2.210 1.00 84.62 86 ASP A CA 1
ATOM 683 C C . ASP A 1 86 ? -10.979 2.564 2.326 1.00 84.62 86 ASP A C 1
ATOM 685 O O . ASP A 1 86 ? -10.742 2.090 3.435 1.00 84.62 86 ASP A O 1
ATOM 689 N N . ARG A 1 87 ? -10.667 1.924 1.190 1.00 89.06 87 ARG A N 1
ATOM 690 C CA . ARG A 1 87 ? -10.082 0.577 1.149 1.00 89.06 87 ARG A CA 1
ATOM 691 C C . ARG A 1 87 ? -8.576 0.610 0.951 1.00 89.06 87 ARG A C 1
ATOM 693 O O . ARG A 1 87 ? -7.844 0.198 1.843 1.00 89.06 87 ARG A O 1
ATOM 700 N N . PHE A 1 88 ? -8.104 1.174 -0.158 1.00 90.69 88 PHE A N 1
ATOM 701 C CA . PHE A 1 88 ? -6.707 1.080 -0.625 1.00 90.69 88 PHE A CA 1
ATOM 702 C C . PHE A 1 88 ? -5.735 2.015 0.103 1.00 90.69 88 PHE A C 1
ATOM 704 O O . PHE A 1 88 ? -4.691 2.402 -0.407 1.00 90.69 88 PHE A O 1
ATOM 711 N N . MET A 1 89 ? -6.099 2.381 1.323 1.00 93.00 89 MET A N 1
ATOM 712 C CA . MET A 1 89 ? -5.262 3.086 2.279 1.00 93.00 89 MET A CA 1
ATOM 713 C C . MET A 1 89 ? -5.078 2.262 3.558 1.00 93.00 89 MET A C 1
ATOM 715 O O . MET A 1 89 ? -4.282 2.632 4.415 1.00 93.00 89 MET A O 1
ATOM 719 N N . LEU A 1 90 ? -5.823 1.162 3.715 1.00 96.50 90 LEU A N 1
ATOM 720 C CA . LEU A 1 90 ? -5.759 0.293 4.881 1.00 96.50 90 LEU A CA 1
ATOM 721 C C . LEU A 1 90 ? -4.853 -0.918 4.590 1.00 96.50 90 LEU A C 1
ATOM 723 O O . LEU A 1 90 ? -4.996 -1.520 3.522 1.00 96.50 90 LEU A O 1
ATOM 727 N N . PRO A 1 91 ? -3.982 -1.319 5.538 1.00 97.06 91 PRO A N 1
ATOM 728 C CA . PRO A 1 91 ? -3.058 -2.442 5.393 1.00 97.06 91 PRO A CA 1
ATOM 729 C C . PRO A 1 91 ? -3.706 -3.715 4.844 1.00 97.06 91 PRO A C 1
ATOM 731 O O . PRO A 1 91 ? -3.118 -4.381 4.004 1.00 97.06 91 PRO A O 1
ATOM 734 N N . HIS A 1 92 ? -4.928 -4.043 5.279 1.00 97.00 92 HIS A N 1
ATOM 735 C CA . HIS A 1 92 ? -5.627 -5.254 4.852 1.00 97.00 92 HIS A CA 1
ATOM 736 C C . HIS A 1 92 ? -5.861 -5.291 3.339 1.00 97.00 92 HIS A C 1
ATOM 738 O O . HIS A 1 92 ? -5.526 -6.278 2.692 1.00 97.00 92 HIS A O 1
ATOM 744 N N . TYR A 1 93 ? -6.415 -4.215 2.776 1.00 96.06 93 TYR A N 1
ATOM 745 C CA . TYR A 1 93 ? -6.727 -4.168 1.349 1.00 96.06 93 TYR A CA 1
ATOM 746 C C . TYR A 1 93 ? -5.479 -3.940 0.499 1.00 96.06 93 TYR A C 1
ATOM 748 O O . TYR A 1 93 ? -5.404 -4.479 -0.595 1.00 96.06 93 TYR A O 1
ATOM 756 N N . VAL A 1 94 ? -4.492 -3.189 1.003 1.00 95.88 94 VAL A N 1
ATOM 757 C CA . VAL A 1 94 ? -3.197 -3.032 0.319 1.00 95.88 94 VAL A CA 1
ATOM 758 C C . VAL A 1 94 ? -2.474 -4.374 0.220 1.00 95.88 94 VAL A C 1
ATOM 760 O O . VAL A 1 94 ? -1.916 -4.693 -0.823 1.00 95.88 94 VAL A O 1
ATOM 763 N N . TRP A 1 95 ? -2.503 -5.182 1.283 1.00 97.06 95 TRP A N 1
ATOM 764 C CA . TRP A 1 95 ? -1.905 -6.512 1.254 1.00 97.06 95 TRP A CA 1
ATOM 765 C C . TRP A 1 95 ? -2.654 -7.462 0.321 1.00 97.06 95 TRP A C 1
ATOM 767 O O . TRP A 1 95 ? -2.013 -8.154 -0.458 1.00 97.06 95 TRP A O 1
ATOM 777 N N . ALA A 1 96 ? -3.991 -7.468 0.355 1.00 96.31 96 ALA A N 1
ATOM 778 C CA . ALA A 1 96 ? -4.789 -8.279 -0.565 1.00 96.31 96 ALA A CA 1
ATOM 779 C C . ALA A 1 96 ? -4.493 -7.935 -2.039 1.00 96.31 96 ALA A C 1
ATOM 781 O O . ALA A 1 96 ? -4.187 -8.829 -2.819 1.00 96.31 96 ALA A O 1
ATOM 782 N N . ASP A 1 97 ? -4.475 -6.644 -2.387 1.00 95.44 97 ASP A N 1
ATOM 783 C CA . ASP A 1 97 ? -4.130 -6.165 -3.736 1.00 95.44 97 ASP A CA 1
ATOM 784 C C . ASP A 1 97 ? -2.692 -6.550 -4.133 1.00 95.44 97 ASP A C 1
ATOM 786 O O . ASP A 1 97 ? -2.424 -6.965 -5.259 1.00 95.44 97 ASP A O 1
ATOM 790 N N . PHE A 1 98 ? -1.754 -6.502 -3.183 1.00 97.12 98 PHE A N 1
ATOM 791 C CA . PHE A 1 98 ? -0.389 -6.959 -3.416 1.00 97.12 98 PHE A CA 1
ATOM 792 C C . PHE A 1 98 ? -0.305 -8.469 -3.695 1.00 97.12 98 PHE A C 1
ATOM 794 O O . PHE A 1 98 ? 0.468 -8.883 -4.560 1.00 97.12 98 PHE A O 1
ATOM 801 N N . LEU A 1 99 ? -1.098 -9.296 -3.007 1.00 97.94 99 LEU A N 1
ATOM 802 C CA . LEU A 1 99 ? -1.169 -10.732 -3.288 1.00 97.94 99 LEU A CA 1
ATOM 803 C C . LEU A 1 99 ? -1.721 -11.004 -4.693 1.00 97.94 99 LEU A C 1
ATOM 805 O O . LEU A 1 99 ? -1.157 -11.845 -5.390 1.00 97.94 99 LEU A O 1
ATOM 809 N N . ASP A 1 100 ? -2.716 -10.239 -5.151 1.00 96.94 100 ASP A N 1
ATOM 810 C CA . ASP A 1 100 ? -3.228 -10.337 -6.525 1.00 96.94 100 ASP A CA 1
ATOM 811 C C . ASP A 1 100 ? -2.127 -10.036 -7.565 1.00 96.94 100 ASP A C 1
ATOM 813 O O . ASP A 1 100 ? -2.037 -10.699 -8.603 1.00 96.94 100 ASP A O 1
ATOM 817 N N . VAL A 1 101 ? -1.228 -9.083 -7.278 1.00 97.06 101 VAL A N 1
ATOM 818 C CA . VAL A 1 101 ? -0.043 -8.821 -8.117 1.00 97.06 101 VAL A CA 1
ATOM 819 C C . VAL A 1 101 ? 0.903 -10.023 -8.133 1.00 97.06 101 VAL A C 1
ATOM 821 O O . VAL A 1 101 ? 1.417 -10.383 -9.194 1.00 97.06 101 VAL A O 1
ATOM 824 N N . LEU A 1 102 ? 1.154 -10.658 -6.984 1.00 98.50 102 LEU A N 1
ATOM 825 C CA . LEU A 1 102 ? 2.000 -11.855 -6.927 1.00 98.50 102 LEU A CA 1
ATOM 826 C C . LEU A 1 102 ? 1.377 -13.031 -7.691 1.00 98.50 102 LEU A C 1
ATOM 828 O O . LEU A 1 102 ? 2.103 -13.766 -8.365 1.00 98.50 102 LEU A O 1
ATOM 832 N N . ASP A 1 103 ? 0.056 -13.180 -7.637 1.00 98.25 103 ASP A N 1
ATOM 833 C CA . ASP A 1 103 ? -0.673 -14.206 -8.379 1.00 98.25 103 ASP A CA 1
ATOM 834 C C . ASP A 1 103 ? -0.614 -13.967 -9.895 1.00 98.25 103 ASP A C 1
ATOM 836 O O . ASP A 1 103 ? -0.323 -14.899 -10.651 1.00 98.25 103 ASP A O 1
ATOM 840 N N . ASP A 1 104 ? -0.779 -12.726 -10.366 1.00 97.62 104 ASP A N 1
ATOM 841 C CA . ASP A 1 104 ? -0.568 -12.386 -11.780 1.00 97.62 104 ASP A CA 1
ATOM 842 C C . ASP A 1 104 ? 0.877 -12.678 -12.222 1.00 97.62 104 ASP A C 1
ATOM 844 O O . ASP A 1 104 ? 1.103 -13.291 -13.272 1.00 97.62 104 ASP A O 1
ATOM 848 N N . LEU A 1 105 ? 1.874 -12.320 -11.409 1.00 98.31 105 LEU A N 1
ATOM 849 C CA . LEU A 1 105 ? 3.274 -12.634 -11.698 1.00 98.31 105 LEU A CA 1
ATOM 850 C C . LEU A 1 105 ? 3.508 -14.146 -11.783 1.00 98.31 105 LEU A C 1
ATOM 852 O O . LEU A 1 105 ? 4.181 -14.606 -12.713 1.00 98.31 105 LEU A O 1
ATOM 856 N N . LYS A 1 106 ? 2.897 -14.927 -10.886 1.00 98.19 106 LYS A N 1
ATOM 857 C CA . LYS A 1 106 ? 2.961 -16.391 -10.894 1.00 98.19 106 LYS A CA 1
ATOM 858 C C . LYS A 1 106 ? 2.359 -16.977 -12.169 1.00 98.19 106 LYS A C 1
ATOM 860 O O . LYS A 1 106 ? 2.996 -17.826 -12.795 1.00 98.19 106 LYS A O 1
ATOM 865 N N . LEU A 1 107 ? 1.194 -16.490 -12.606 1.00 97.31 107 LEU A N 1
ATOM 866 C CA . LEU A 1 107 ? 0.569 -16.894 -13.875 1.00 97.31 107 LEU A CA 1
ATOM 867 C C . LEU A 1 107 ? 1.450 -16.577 -15.095 1.00 97.31 107 LEU A C 1
ATOM 869 O O . LEU A 1 107 ? 1.369 -17.264 -16.112 1.00 97.31 107 LEU A O 1
ATOM 873 N N . ASN A 1 108 ? 2.334 -15.584 -14.982 1.00 97.50 108 ASN A N 1
ATOM 874 C CA . ASN A 1 108 ? 3.302 -15.207 -16.014 1.00 97.50 108 ASN A CA 1
ATOM 875 C C . ASN A 1 108 ? 4.701 -15.832 -15.805 1.00 97.50 108 ASN A C 1
ATOM 877 O O . ASN A 1 108 ? 5.668 -15.423 -16.455 1.00 97.50 108 ASN A O 1
ATOM 881 N N . GLY A 1 109 ? 4.819 -16.844 -14.938 1.00 97.44 109 GLY A N 1
ATOM 882 C CA . GLY A 1 109 ? 6.041 -17.631 -14.742 1.00 97.44 109 GLY A CA 1
ATOM 883 C C . GLY A 1 109 ? 7.055 -17.029 -13.766 1.00 97.44 109 GLY A C 1
ATOM 884 O O . GLY A 1 109 ? 8.207 -17.463 -13.746 1.00 97.44 109 GLY A O 1
ATOM 885 N N . PHE A 1 110 ? 6.654 -16.044 -12.963 1.00 98.00 110 PHE A N 1
ATOM 886 C CA . PHE A 1 110 ? 7.476 -15.444 -11.915 1.00 98.00 110 PHE A CA 1
ATOM 887 C C . PHE A 1 110 ? 6.890 -15.782 -10.545 1.00 98.00 110 PHE A C 1
ATOM 889 O O . PHE A 1 110 ? 6.012 -15.091 -10.040 1.00 98.00 110 PHE A O 1
ATOM 896 N N . GLU A 1 111 ? 7.363 -16.867 -9.939 1.00 97.50 111 GLU A N 1
ATOM 897 C CA . GLU A 1 111 ? 6.855 -17.311 -8.644 1.00 97.50 111 GLU A CA 1
ATOM 898 C C . GLU A 1 111 ? 7.526 -16.560 -7.487 1.00 97.50 111 GLU A C 1
ATOM 900 O O . GLU A 1 111 ? 8.748 -16.590 -7.318 1.00 97.50 111 GLU A O 1
ATOM 905 N N . PHE A 1 112 ? 6.701 -15.903 -6.674 1.00 97.94 112 PHE A N 1
ATOM 906 C CA . PHE A 1 112 ? 7.103 -15.239 -5.442 1.00 97.94 112 PHE A CA 1
ATOM 907 C C . PHE A 1 112 ? 6.434 -15.908 -4.252 1.00 97.94 112 PHE A C 1
ATOM 909 O O . PHE A 1 112 ? 5.304 -16.384 -4.331 1.00 97.94 112 PHE A O 1
ATOM 916 N N . ARG A 1 113 ? 7.142 -15.904 -3.128 1.00 97.06 113 ARG A N 1
ATOM 917 C CA . ARG A 1 113 ? 6.586 -16.295 -1.837 1.00 97.06 113 ARG A CA 1
ATOM 918 C C . ARG A 1 113 ? 6.143 -15.033 -1.095 1.00 97.06 113 ARG A C 1
ATOM 920 O O . ARG A 1 113 ? 7.002 -14.167 -0.899 1.00 97.06 113 ARG A O 1
ATOM 927 N N . PRO A 1 114 ? 4.861 -14.898 -0.706 1.00 97.44 114 PRO A N 1
ATOM 928 C CA . PRO A 1 114 ? 4.371 -13.716 0.003 1.00 97.44 114 PRO A CA 1
ATOM 929 C C . PRO A 1 114 ? 5.197 -13.361 1.242 1.00 97.44 114 PRO A C 1
ATOM 931 O O . PRO A 1 114 ? 5.460 -12.187 1.489 1.00 97.44 114 PRO A O 1
ATOM 934 N N . GLU A 1 115 ? 5.727 -14.368 1.941 1.00 97.00 115 GLU A N 1
ATOM 935 C CA . GLU A 1 115 ? 6.496 -14.201 3.180 1.00 97.00 115 GLU A CA 1
ATOM 936 C C . GLU A 1 115 ? 7.811 -13.423 2.975 1.00 97.00 115 GLU A C 1
ATOM 938 O O . GLU A 1 115 ? 8.441 -12.960 3.925 1.00 97.00 115 GLU A O 1
ATOM 943 N N . TRP A 1 116 ? 8.262 -13.243 1.726 1.00 96.69 116 TRP A N 1
ATOM 944 C CA . TRP A 1 116 ? 9.397 -12.366 1.404 1.00 96.69 116 TRP A CA 1
ATOM 945 C C . TRP A 1 116 ? 9.100 -10.880 1.617 1.00 96.69 116 TRP A C 1
ATOM 947 O O . TRP A 1 116 ? 10.036 -10.073 1.620 1.00 96.69 116 TRP A O 1
ATOM 957 N N . PHE A 1 117 ? 7.822 -10.526 1.761 1.00 96.88 117 PHE A N 1
ATOM 958 C CA . PHE A 1 117 ? 7.339 -9.156 1.856 1.00 96.88 117 PHE A CA 1
ATOM 959 C C . PHE A 1 117 ? 6.699 -8.826 3.211 1.00 96.88 117 PHE A C 1
ATOM 961 O O . PHE A 1 117 ? 6.372 -7.665 3.444 1.00 96.88 117 PHE A O 1
ATOM 968 N N . ASP A 1 118 ? 6.592 -9.790 4.134 1.00 95.31 118 ASP A N 1
ATOM 969 C CA . ASP A 1 118 ? 6.029 -9.570 5.477 1.00 95.31 118 ASP A CA 1
ATOM 970 C C . ASP A 1 118 ? 6.777 -8.466 6.239 1.00 95.31 118 ASP A C 1
ATOM 972 O O . ASP A 1 118 ? 6.170 -7.619 6.890 1.00 95.31 118 ASP A O 1
ATOM 976 N N . ALA A 1 119 ? 8.108 -8.426 6.116 1.00 94.00 119 ALA A N 1
ATOM 977 C CA . ALA A 1 119 ? 8.922 -7.391 6.750 1.00 94.00 119 ALA A CA 1
ATOM 978 C C . ALA A 1 119 ? 8.638 -5.995 6.170 1.00 94.00 119 ALA A C 1
ATOM 980 O O . ALA A 1 119 ? 8.656 -5.008 6.899 1.00 94.00 119 ALA A O 1
ATOM 981 N N . GLN A 1 120 ? 8.373 -5.902 4.865 1.00 94.00 120 GLN A N 1
ATOM 982 C CA . GLN A 1 120 ? 8.006 -4.661 4.189 1.00 94.00 120 GLN A CA 1
ATOM 983 C C . GLN A 1 120 ? 6.606 -4.222 4.622 1.00 94.00 120 GLN A C 1
ATOM 985 O O . GLN A 1 120 ? 6.404 -3.036 4.874 1.00 94.00 120 GLN A O 1
ATOM 990 N N . LEU A 1 121 ? 5.667 -5.165 4.755 1.00 94.44 121 LEU A N 1
ATOM 991 C CA . LEU A 1 121 ? 4.323 -4.897 5.261 1.00 94.44 121 LEU A CA 1
ATOM 992 C C . LEU A 1 121 ? 4.374 -4.360 6.697 1.00 94.44 121 LEU A C 1
ATOM 994 O O . LEU A 1 121 ? 3.764 -3.332 6.978 1.00 94.44 121 LEU A O 1
ATOM 998 N N . GLU A 1 122 ? 5.138 -5.005 7.582 1.00 93.44 122 GLU A N 1
ATOM 999 C CA . GLU A 1 122 ? 5.297 -4.578 8.977 1.00 93.44 122 GLU A CA 1
ATOM 1000 C C . GLU A 1 122 ? 5.988 -3.212 9.078 1.00 93.44 122 GLU A C 1
ATOM 1002 O O . GLU A 1 122 ? 5.553 -2.348 9.834 1.00 93.44 122 GLU A O 1
ATOM 1007 N N . PHE A 1 123 ? 7.028 -2.985 8.269 1.00 91.81 123 PHE A N 1
ATOM 1008 C CA . PHE A 1 123 ? 7.723 -1.700 8.216 1.00 91.81 123 PHE A CA 1
ATOM 1009 C C . PHE A 1 123 ? 6.813 -0.575 7.709 1.00 91.81 123 PHE A C 1
ATOM 1011 O O . PHE A 1 123 ? 6.864 0.539 8.225 1.00 91.81 123 PHE A O 1
ATOM 1018 N N . ARG A 1 124 ? 5.965 -0.858 6.710 1.00 92.44 124 ARG A N 1
ATOM 1019 C CA . ARG A 1 124 ? 5.059 0.136 6.123 1.00 92.44 124 ARG A CA 1
ATOM 1020 C C . ARG A 1 124 ? 3.828 0.409 6.983 1.00 92.44 124 ARG A C 1
ATOM 1022 O O . ARG A 1 124 ? 3.313 1.525 6.954 1.00 92.44 124 ARG A O 1
ATOM 1029 N N . PHE A 1 125 ? 3.366 -0.588 7.735 1.00 96.19 125 PHE A N 1
ATOM 1030 C CA . PHE A 1 125 ? 2.176 -0.514 8.580 1.00 96.19 125 PHE A CA 1
ATOM 1031 C C . PHE A 1 125 ? 2.470 -0.951 10.020 1.00 96.19 125 PHE A C 1
ATOM 1033 O O . PHE A 1 125 ? 1.978 -2.006 10.454 1.00 96.19 125 PHE A O 1
ATOM 1040 N N . PRO A 1 126 ? 3.247 -0.143 10.770 1.00 95.75 126 PRO A N 1
ATOM 1041 C CA . PRO A 1 126 ? 3.646 -0.477 12.127 1.00 95.75 126 PRO A CA 1
ATOM 1042 C C . PRO A 1 126 ? 2.469 -0.847 13.030 1.00 95.75 126 PRO A C 1
ATOM 1044 O O . PRO A 1 126 ? 1.428 -0.178 13.046 1.00 95.75 126 PRO A O 1
ATOM 1047 N N . PHE A 1 127 ? 2.656 -1.906 13.815 1.00 97.31 127 PHE A N 1
ATOM 1048 C CA . PHE A 1 127 ? 1.758 -2.285 14.898 1.00 97.31 127 PHE A CA 1
ATOM 1049 C C . PHE A 1 127 ? 1.685 -1.209 15.990 1.00 97.31 127 PHE A C 1
ATOM 1051 O O . PHE A 1 127 ? 2.706 -0.753 16.504 1.00 97.31 127 PHE A O 1
ATOM 1058 N N . CYS A 1 128 ? 0.465 -0.827 16.374 1.00 97.12 128 CYS A N 1
ATOM 1059 C CA . CYS A 1 128 ? 0.218 0.151 17.436 1.00 97.12 128 CYS A CA 1
ATOM 1060 C C . CYS A 1 128 ? -0.225 -0.506 18.750 1.00 97.12 128 CYS A C 1
ATOM 1062 O O . CYS A 1 128 ? 0.045 0.029 19.823 1.00 97.12 128 CYS A O 1
ATOM 1064 N N . GLY A 1 129 ? -0.929 -1.637 18.684 1.00 97.62 129 GLY A N 1
ATOM 1065 C CA . GLY A 1 129 ? -1.438 -2.324 19.867 1.00 97.62 129 GLY A CA 1
ATOM 1066 C C . GLY A 1 129 ? -2.553 -3.314 19.552 1.00 97.62 129 GLY A C 1
ATOM 1067 O O . GLY A 1 129 ? -3.213 -3.226 18.516 1.00 97.62 129 GLY A O 1
ATOM 1068 N N . GLU A 1 130 ? -2.792 -4.240 20.477 1.00 97.94 130 GLU A N 1
ATOM 1069 C CA . GLU A 1 130 ? -3.907 -5.179 20.409 1.00 97.94 130 GLU A CA 1
ATOM 1070 C C . GLU A 1 130 ? -4.547 -5.382 21.779 1.00 97.94 130 GLU A C 1
ATOM 1072 O O . GLU A 1 130 ? -3.906 -5.227 22.819 1.00 97.94 130 GLU A O 1
ATOM 1077 N N . VAL A 1 131 ? -5.825 -5.746 21.769 1.00 97.62 131 VAL A N 1
ATOM 1078 C CA . VAL A 1 131 ? -6.567 -6.161 22.958 1.00 97.62 131 VAL A CA 1
ATOM 1079 C C . VAL A 1 131 ? -7.488 -7.326 22.618 1.00 97.62 131 VAL A C 1
ATOM 1081 O O . VAL A 1 131 ? -7.939 -7.467 21.480 1.00 97.62 131 VAL A O 1
ATOM 1084 N N . GLN A 1 132 ? -7.828 -8.130 23.623 1.00 96.94 132 GLN A N 1
ATOM 1085 C CA . GLN A 1 132 ? -8.801 -9.208 23.484 1.00 96.94 132 GLN A CA 1
ATOM 1086 C C . GLN A 1 132 ? -9.893 -9.079 24.544 1.00 96.94 132 GLN A C 1
ATOM 1088 O O . GLN A 1 132 ? -9.605 -9.035 25.737 1.00 96.94 132 GLN A O 1
ATOM 1093 N N . HIS A 1 133 ? -11.151 -9.017 24.109 1.00 92.75 133 HIS A N 1
ATOM 1094 C CA . HIS A 1 133 ? -12.309 -8.879 24.994 1.00 92.75 133 HIS A CA 1
ATOM 1095 C C . HIS A 1 133 ? -13.475 -9.713 24.474 1.00 92.75 133 HIS A C 1
ATOM 1097 O O . HIS A 1 133 ? -13.807 -9.643 23.296 1.00 92.75 133 HIS A O 1
ATOM 1103 N N . ALA A 1 134 ? -14.115 -10.491 25.353 1.00 89.50 134 ALA A N 1
ATOM 1104 C CA . ALA A 1 134 ? -15.291 -11.304 25.015 1.00 89.50 134 ALA A CA 1
ATOM 1105 C C . ALA A 1 134 ? -15.108 -12.198 23.763 1.00 89.50 134 ALA A C 1
ATOM 1107 O O . ALA A 1 134 ? -16.042 -12.391 22.989 1.00 89.50 134 ALA A O 1
ATOM 1108 N N . GLY A 1 135 ? -13.896 -12.729 23.555 1.00 90.50 135 GLY A N 1
ATOM 1109 C CA . GLY A 1 135 ? -13.556 -13.553 22.388 1.00 90.50 135 GLY A CA 1
ATOM 1110 C C . GLY A 1 135 ? -13.265 -12.771 21.102 1.00 90.50 135 GLY A C 1
ATOM 1111 O O . GLY A 1 135 ? -12.938 -13.387 20.096 1.00 90.50 135 GLY A O 1
ATOM 1112 N N . ILE A 1 136 ? -13.333 -11.437 21.130 1.00 95.81 136 ILE A N 1
ATOM 1113 C CA . ILE A 1 136 ? -12.994 -10.564 20.003 1.00 95.81 136 ILE A CA 1
ATOM 1114 C C . ILE A 1 136 ? -11.562 -10.080 20.172 1.00 95.81 136 ILE A C 1
ATOM 1116 O O . ILE A 1 136 ? -11.227 -9.470 21.193 1.00 95.81 136 ILE A O 1
ATOM 1120 N N . LYS A 1 137 ? -10.727 -10.317 19.162 1.00 97.75 137 LYS A N 1
ATOM 1121 C CA . LYS A 1 137 ? -9.410 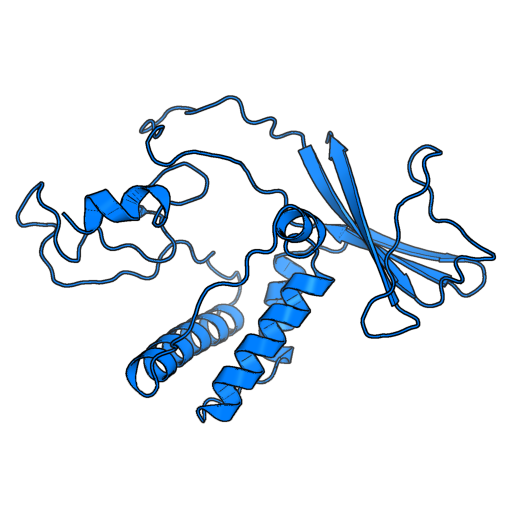-9.686 19.055 1.00 97.75 137 LYS A CA 1
ATOM 1122 C C . LYS A 1 137 ? -9.562 -8.373 18.295 1.00 97.75 137 LYS A C 1
ATOM 1124 O O . LYS A 1 137 ? -10.165 -8.368 17.228 1.00 97.75 137 LYS A O 1
ATOM 1129 N N . LEU A 1 138 ? -9.031 -7.277 18.831 1.00 97.81 138 LEU A N 1
ATOM 1130 C CA . LEU A 1 138 ? -8.940 -5.981 18.159 1.00 97.81 138 LEU A CA 1
ATOM 1131 C C . LEU A 1 138 ? -7.468 -5.599 18.037 1.00 97.81 138 LEU A C 1
ATOM 1133 O O . LEU A 1 138 ? -6.759 -5.557 19.036 1.00 97.81 138 LEU A O 1
ATOM 1137 N N . GLU A 1 139 ? -7.036 -5.295 16.821 1.00 98.31 139 GLU A N 1
ATOM 1138 C CA . GLU A 1 139 ? -5.682 -4.878 16.474 1.00 98.31 139 GLU A CA 1
ATOM 1139 C C . GLU A 1 139 ? -5.713 -3.490 15.825 1.00 98.31 139 GLU A C 1
ATOM 1141 O O . GLU A 1 139 ? -6.584 -3.189 15.000 1.00 98.31 139 GLU A O 1
ATOM 1146 N N . LEU A 1 140 ? -4.745 -2.653 16.195 1.00 98.12 140 LEU A N 1
ATOM 1147 C CA . LEU A 1 140 ? -4.503 -1.343 15.608 1.00 98.12 140 LEU A CA 1
ATOM 1148 C C . LEU A 1 140 ? -3.148 -1.333 14.901 1.00 98.12 140 LEU A C 1
ATOM 1150 O O . LEU A 1 140 ? -2.123 -1.682 15.490 1.00 98.12 140 LEU A O 1
ATOM 1154 N N . ARG A 1 141 ? -3.146 -0.869 13.652 1.00 98.19 141 ARG A N 1
ATOM 1155 C CA . ARG A 1 141 ? -1.938 -0.616 12.854 1.00 98.19 141 ARG A CA 1
ATOM 1156 C C . ARG A 1 141 ? -2.015 0.753 12.207 1.00 98.19 141 ARG A C 1
ATOM 1158 O O . ARG A 1 141 ? -3.112 1.202 11.866 1.00 98.19 141 ARG A O 1
ATOM 1165 N N . GLN A 1 142 ? -0.868 1.386 11.985 1.00 97.00 142 GLN A N 1
ATOM 1166 C CA . GLN A 1 142 ? -0.809 2.581 11.147 1.00 97.00 142 GLN A CA 1
ATOM 1167 C C . GLN A 1 142 ? -1.271 2.243 9.722 1.00 97.00 142 GLN A C 1
ATOM 1169 O O . GLN A 1 142 ? -1.085 1.127 9.236 1.00 97.00 142 GLN A O 1
ATOM 1174 N N . ALA A 1 143 ? -1.925 3.197 9.070 1.00 96.00 143 ALA A N 1
ATOM 1175 C CA . ALA A 1 143 ? -2.462 3.084 7.722 1.00 96.00 143 ALA A CA 1
ATOM 1176 C C . ALA A 1 143 ? -2.014 4.284 6.875 1.00 96.00 143 ALA A C 1
ATOM 1178 O O . ALA A 1 143 ? -1.492 5.265 7.399 1.00 96.00 143 ALA A O 1
ATOM 1179 N N . LEU A 1 144 ? -2.216 4.222 5.558 1.00 92.44 144 LEU A N 1
ATOM 1180 C CA . LEU A 1 144 ? -1.828 5.316 4.670 1.00 92.44 144 LEU A CA 1
ATOM 1181 C C . LEU A 1 144 ? -2.785 6.501 4.823 1.00 92.44 144 LEU A C 1
ATOM 1183 O O . LEU A 1 144 ? -4.006 6.346 4.752 1.00 92.44 144 LEU A O 1
ATOM 1187 N N . GLU A 1 145 ? -2.231 7.704 4.930 1.00 88.81 145 GLU A N 1
ATOM 1188 C CA . GLU A 1 145 ? -2.972 8.945 4.718 1.00 88.81 145 GLU A CA 1
ATOM 1189 C C . GLU A 1 145 ? -2.360 9.685 3.519 1.00 88.81 145 GLU A C 1
ATOM 1191 O O . GLU A 1 145 ? -1.196 10.088 3.572 1.00 88.81 145 GLU A O 1
ATOM 1196 N N . PRO A 1 146 ? -3.091 9.807 2.394 1.00 79.50 146 PRO A N 1
ATOM 1197 C CA . PRO A 1 146 ? -2.561 10.441 1.201 1.00 79.50 146 PRO A CA 1
ATOM 1198 C C . PRO A 1 146 ? -2.550 11.964 1.344 1.00 79.50 146 PRO A C 1
ATOM 1200 O O . PRO A 1 146 ? -3.506 12.582 1.810 1.00 79.50 146 PRO A O 1
ATOM 1203 N N . TRP A 1 147 ? -1.485 12.576 0.837 1.00 72.25 147 TRP A N 1
ATOM 1204 C CA . TRP A 1 147 ? -1.313 14.021 0.800 1.00 72.25 147 TRP A CA 1
ATOM 1205 C C . TRP A 1 147 ? -1.693 14.481 -0.598 1.00 72.25 147 TRP A C 1
ATOM 1207 O O . TRP A 1 147 ? -1.014 14.169 -1.574 1.00 72.25 147 TRP A O 1
ATOM 1217 N N . HIS A 1 148 ? -2.819 15.178 -0.715 1.00 63.34 148 HIS A N 1
ATOM 1218 C CA . HIS A 1 148 ? -3.334 15.632 -2.004 1.00 63.34 148 HIS A CA 1
ATOM 1219 C C . HIS A 1 148 ? -2.517 16.834 -2.510 1.00 63.34 148 HIS A C 1
ATOM 1221 O O . HIS A 1 148 ? -2.928 17.987 -2.365 1.00 63.34 148 HIS A O 1
ATOM 1227 N N . VAL A 1 149 ? -1.339 16.568 -3.076 1.00 59.38 149 VAL A N 1
ATOM 1228 C CA . VAL A 1 149 ? -0.465 17.573 -3.695 1.00 59.38 149 VAL A CA 1
ATOM 1229 C C . VAL A 1 149 ? -0.613 17.511 -5.215 1.00 59.38 149 VAL A C 1
ATOM 1231 O O . VAL A 1 149 ? -0.762 16.438 -5.792 1.00 59.38 149 VAL A O 1
ATOM 1234 N N . MET A 1 150 ? -0.598 18.673 -5.873 1.00 56.50 150 MET A N 1
ATOM 1235 C CA . MET A 1 150 ? -0.585 18.765 -7.336 1.00 56.50 150 MET A CA 1
ATOM 1236 C C . MET A 1 150 ? 0.850 18.996 -7.817 1.00 56.50 150 MET A C 1
ATOM 1238 O O . MET A 1 150 ? 1.529 19.881 -7.297 1.00 56.50 150 MET A O 1
ATOM 1242 N N . GLY A 1 151 ? 1.298 18.235 -8.822 1.00 54.06 151 GLY A N 1
ATOM 1243 C CA . GLY A 1 151 ? 2.668 18.290 -9.360 1.00 54.06 151 GLY A CA 1
ATOM 1244 C C . GLY A 1 151 ? 3.092 19.641 -9.941 1.00 54.06 151 GLY A C 1
ATOM 1245 O O . GLY A 1 151 ? 4.274 19.964 -9.984 1.00 54.06 151 GLY A O 1
ATOM 1246 N N . GLU A 1 152 ? 2.137 20.475 -10.349 1.00 54.62 152 GLU A N 1
ATOM 1247 C CA . GLU A 1 152 ? 2.390 21.846 -10.814 1.00 54.62 152 GLU A CA 1
ATOM 1248 C C . GLU A 1 152 ? 2.805 22.834 -9.712 1.00 54.62 152 GLU A C 1
ATOM 1250 O O . GLU A 1 152 ? 3.304 23.918 -10.014 1.00 54.62 152 GLU A O 1
ATOM 1255 N N . GLN A 1 153 ? 2.601 22.485 -8.442 1.00 54.78 153 GLN A N 1
ATOM 1256 C CA . GLN A 1 153 ? 2.944 23.314 -7.293 1.00 54.78 153 GLN A CA 1
ATOM 1257 C C . GLN A 1 153 ? 4.116 22.668 -6.562 1.00 54.78 153 GLN A C 1
ATOM 1259 O O . GLN A 1 153 ? 3.959 22.168 -5.453 1.00 54.78 153 GLN A O 1
ATOM 1264 N N . GLY A 1 154 ? 5.288 22.666 -7.203 1.00 53.91 154 GLY A N 1
ATOM 1265 C CA . GLY A 1 154 ? 6.577 22.312 -6.604 1.00 53.91 154 GLY A CA 1
ATOM 1266 C C . GLY A 1 154 ? 7.425 23.565 -6.339 1.00 53.91 154 GLY A C 1
ATOM 1267 O O . GLY A 1 154 ? 7.582 24.396 -7.230 1.00 53.91 154 GLY A O 1
ATOM 1268 N N . ALA A 1 155 ? 7.987 23.718 -5.136 1.00 55.91 155 ALA A N 1
ATOM 1269 C CA . ALA A 1 155 ? 8.959 24.765 -4.812 1.00 55.91 155 ALA A CA 1
ATOM 1270 C C . ALA A 1 155 ? 10.264 24.106 -4.359 1.00 55.91 155 ALA A C 1
ATOM 1272 O O . ALA A 1 155 ? 10.305 23.376 -3.370 1.00 55.91 155 ALA A O 1
ATOM 1273 N N . ILE A 1 156 ? 11.346 24.355 -5.095 1.00 55.09 156 ILE A N 1
ATOM 1274 C CA . ILE A 1 156 ? 12.680 23.883 -4.716 1.00 55.09 156 ILE A CA 1
ATOM 1275 C C . ILE A 1 156 ? 13.075 24.598 -3.418 1.00 55.09 156 ILE A C 1
ATOM 1277 O O . ILE A 1 156 ? 13.173 25.822 -3.393 1.00 55.09 156 ILE A O 1
ATOM 1281 N N . GLY A 1 157 ? 13.302 23.837 -2.344 1.00 54.44 157 GLY A N 1
ATOM 1282 C CA . GLY A 1 157 ? 13.780 24.377 -1.066 1.00 54.44 157 GLY A CA 1
ATOM 1283 C C . GLY A 1 157 ? 12.729 25.106 -0.219 1.00 54.44 157 GLY A C 1
ATOM 1284 O O . GLY A 1 157 ? 13.107 25.795 0.723 1.00 54.44 157 GLY A O 1
ATOM 1285 N N . GLY A 1 158 ? 11.434 24.965 -0.524 1.00 52.88 158 GLY A N 1
ATOM 1286 C CA . GLY A 1 158 ? 10.350 25.588 0.239 1.00 52.88 158 GLY A CA 1
ATOM 1287 C C . GLY A 1 158 ? 9.120 24.690 0.380 1.00 52.88 158 GLY A C 1
ATOM 1288 O O . GLY A 1 158 ? 8.941 23.727 -0.362 1.00 52.88 158 GLY A O 1
ATOM 1289 N N . THR A 1 159 ? 8.259 25.011 1.343 1.00 50.66 159 THR A N 1
ATOM 1290 C CA . THR A 1 159 ? 6.987 24.313 1.562 1.00 50.66 159 THR A CA 1
ATOM 1291 C C . THR A 1 159 ? 5.974 24.750 0.514 1.00 50.66 159 THR A C 1
ATOM 1293 O O . THR A 1 159 ? 5.644 25.932 0.435 1.00 50.66 159 THR A O 1
ATOM 1296 N N . VAL A 1 160 ? 5.461 23.812 -0.283 1.00 50.75 160 VAL A N 1
ATOM 1297 C CA . VAL A 1 160 ? 4.607 24.165 -1.428 1.00 50.75 160 VAL A CA 1
ATOM 1298 C C . VAL A 1 160 ? 3.114 24.254 -1.105 1.00 50.75 160 VAL A C 1
ATOM 1300 O O . VAL A 1 160 ? 2.377 24.904 -1.843 1.00 50.75 160 VAL A O 1
ATOM 1303 N N . ARG A 1 161 ? 2.683 23.710 0.047 1.00 57.34 161 ARG A N 1
ATOM 1304 C CA . ARG A 1 161 ? 1.400 23.992 0.725 1.00 57.34 161 ARG A CA 1
ATOM 1305 C C . ARG A 1 161 ? 1.469 23.701 2.227 1.00 57.34 161 ARG A C 1
ATOM 1307 O O . ARG A 1 161 ? 2.214 22.822 2.650 1.00 57.34 161 ARG A O 1
ATOM 1314 N N . PHE A 1 162 ? 0.605 24.360 3.004 1.00 55.09 162 PHE A N 1
ATOM 1315 C CA . PHE A 1 162 ? 0.200 23.890 4.333 1.00 55.09 162 PHE A CA 1
ATOM 1316 C C . PHE A 1 162 ? -0.666 22.645 4.154 1.00 55.09 162 PHE A C 1
ATOM 1318 O O . PHE A 1 162 ? -1.880 22.742 3.979 1.00 55.09 162 PHE A O 1
ATOM 1325 N N . VAL A 1 163 ? -0.041 21.475 4.116 1.00 58.78 163 VAL A N 1
ATOM 1326 C CA . VAL A 1 163 ? -0.784 20.242 4.343 1.00 58.78 163 VAL A CA 1
ATOM 1327 C C . VAL A 1 163 ? -0.801 20.010 5.845 1.00 58.78 163 VAL A C 1
ATOM 1329 O O . VAL A 1 163 ? 0.209 20.229 6.516 1.00 58.78 163 VAL A O 1
ATOM 1332 N N . ASP A 1 164 ? -1.967 19.652 6.374 1.00 65.38 164 ASP A N 1
ATOM 1333 C CA . ASP A 1 164 ? -2.115 19.366 7.793 1.00 65.38 164 ASP A CA 1
ATOM 1334 C C . ASP A 1 164 ? -1.392 18.058 8.117 1.00 65.38 164 ASP A C 1
ATOM 1336 O O . ASP A 1 164 ? -1.959 16.972 8.009 1.00 65.38 164 ASP A O 1
ATOM 1340 N N . SER A 1 165 ? -0.126 18.189 8.509 1.00 69.81 165 SER A N 1
ATOM 1341 C CA . SER A 1 165 ? 0.727 17.069 8.878 1.00 69.81 165 SER A CA 1
ATOM 1342 C C . SER A 1 165 ? 0.363 16.407 10.191 1.00 69.81 165 SER A C 1
ATOM 1344 O O . SER A 1 165 ? 1.026 15.454 10.576 1.00 69.81 165 SER A O 1
ATOM 1346 N N . SER A 1 166 ? -0.656 16.916 10.885 1.00 81.44 166 SER A N 1
ATOM 1347 C CA . SER A 1 166 ? -1.168 16.267 12.084 1.00 81.44 166 SER A CA 1
ATOM 1348 C C . SER A 1 166 ? -2.144 15.140 11.760 1.00 81.44 166 SER A C 1
ATOM 1350 O O . SER A 1 166 ? -2.401 14.317 12.632 1.00 81.44 166 SER A O 1
ATOM 1352 N N . VAL A 1 167 ? -2.716 15.082 10.547 1.00 88.31 167 VAL A N 1
ATOM 1353 C CA . VAL A 1 167 ? -3.710 14.051 10.220 1.00 88.31 167 VAL A CA 1
ATOM 1354 C C . VAL A 1 167 ? -3.021 12.732 9.907 1.00 88.31 167 VAL A C 1
ATOM 1356 O O . VAL A 1 167 ? -2.331 12.590 8.904 1.00 88.31 167 VAL A O 1
ATOM 1359 N N . GLU A 1 168 ? -3.309 11.745 10.741 1.00 90.88 168 GLU A N 1
ATOM 1360 C CA . GLU A 1 168 ? -2.818 10.380 10.625 1.00 90.88 168 GLU A CA 1
ATOM 1361 C C . GLU A 1 168 ? -3.992 9.405 10.501 1.00 90.88 168 GLU A C 1
ATOM 1363 O O . GLU A 1 168 ? -5.147 9.722 10.829 1.00 90.88 168 GLU A O 1
ATOM 1368 N N . ARG A 1 169 ? -3.701 8.187 10.035 1.00 94.06 169 ARG A N 1
ATOM 1369 C CA . ARG A 1 169 ? -4.698 7.124 9.892 1.00 94.06 169 ARG A CA 1
ATOM 1370 C C . ARG A 1 169 ? -4.256 5.837 10.572 1.00 94.06 169 ARG A C 1
ATOM 1372 O O . ARG A 1 169 ? -3.120 5.400 10.435 1.00 94.06 169 ARG A O 1
ATOM 1379 N N . LEU A 1 170 ? -5.212 5.185 11.228 1.00 96.31 170 LEU A N 1
ATOM 1380 C CA . LEU A 1 170 ? -5.105 3.817 11.720 1.00 96.31 170 LEU A CA 1
ATOM 1381 C C . LEU A 1 170 ? -6.078 2.904 10.979 1.00 96.31 170 LEU A C 1
ATOM 1383 O O . LEU A 1 170 ? -7.194 3.308 10.640 1.00 96.31 170 LEU A O 1
ATOM 1387 N N . GLN A 1 171 ? -5.684 1.649 10.803 1.00 97.88 171 GLN A N 1
ATOM 1388 C CA . GLN A 1 171 ? -6.620 0.560 10.581 1.00 97.88 171 GLN A CA 1
ATOM 1389 C C . GLN A 1 171 ? -6.981 -0.067 11.918 1.00 97.88 171 GLN A C 1
ATOM 1391 O O . GLN A 1 171 ? -6.113 -0.503 12.671 1.00 97.88 171 GLN A O 1
ATOM 1396 N N . VAL A 1 172 ? -8.282 -0.172 12.151 1.00 97.69 172 VAL A N 1
ATOM 1397 C CA . VAL A 1 172 ? -8.862 -1.055 13.152 1.00 97.69 172 VAL A CA 1
ATOM 1398 C C . VAL A 1 172 ? -9.163 -2.374 12.463 1.00 97.69 172 VAL A C 1
ATOM 1400 O O . VAL A 1 172 ? -9.930 -2.391 11.500 1.00 97.69 172 VAL A O 1
ATOM 1403 N N . LYS A 1 173 ? -8.576 -3.469 12.939 1.00 97.81 173 LYS A N 1
ATOM 1404 C CA . LYS A 1 173 ? -8.902 -4.832 12.514 1.00 97.81 173 LYS A CA 1
ATOM 1405 C C . LYS A 1 173 ? -9.492 -5.581 13.699 1.00 97.81 173 LYS A C 1
ATOM 1407 O O . LYS A 1 173 ? -8.967 -5.510 14.803 1.00 97.81 173 LYS A O 1
ATOM 1412 N N . THR A 1 174 ? -10.573 -6.310 13.472 1.00 97.62 174 THR A N 1
ATOM 1413 C CA . THR A 1 174 ? -11.166 -7.199 14.471 1.00 97.62 174 THR A CA 1
ATOM 1414 C C . THR A 1 174 ? -11.287 -8.613 13.941 1.00 97.62 174 THR A C 1
ATOM 1416 O O . THR A 1 174 ? -11.590 -8.779 12.762 1.00 97.62 174 THR A O 1
ATOM 1419 N N . GLU A 1 175 ? -11.129 -9.597 14.819 1.00 97.38 175 GLU A N 1
ATOM 1420 C CA . GLU A 1 175 ? -11.391 -11.015 14.559 1.00 97.38 175 GLU A CA 1
ATOM 1421 C C . GLU A 1 175 ? -12.481 -11.498 15.526 1.00 97.38 175 GLU A C 1
ATOM 1423 O O . GLU A 1 175 ? -12.394 -11.251 16.731 1.00 97.38 175 GLU A O 1
ATOM 1428 N N . GLY A 1 176 ? -13.535 -12.127 14.999 1.00 94.06 176 GLY A N 1
ATOM 1429 C CA . GLY A 1 176 ? -14.676 -12.624 15.778 1.00 94.06 176 GLY A CA 1
ATOM 1430 C C . GLY A 1 176 ? -15.736 -11.569 16.133 1.00 94.06 176 GLY A C 1
ATOM 1431 O O . GLY A 1 176 ? -16.614 -11.831 16.957 1.00 94.06 176 GLY A O 1
ATOM 1432 N N . LEU A 1 177 ? -15.683 -10.370 15.536 1.00 92.56 177 LEU A N 1
ATOM 1433 C CA . LEU A 1 177 ? -16.664 -9.311 15.795 1.00 92.56 177 LEU A CA 1
ATOM 1434 C C . LEU A 1 177 ? -18.053 -9.727 15.290 1.00 92.56 177 LEU A C 1
ATOM 1436 O O . LEU A 1 177 ? -18.265 -9.873 14.091 1.00 92.56 177 LEU A O 1
ATOM 1440 N N . ASN A 1 178 ? -19.017 -9.841 16.204 1.00 89.38 178 ASN A N 1
ATOM 1441 C CA . ASN A 1 178 ? -20.433 -9.973 15.861 1.00 89.38 178 ASN A CA 1
ATOM 1442 C C . ASN A 1 178 ? -21.104 -8.581 15.879 1.00 89.38 178 ASN A C 1
ATOM 1444 O O . ASN A 1 178 ? -21.305 -8.053 16.980 1.00 89.38 178 ASN A O 1
ATOM 1448 N N . PRO A 1 179 ? -21.485 -8.006 14.716 1.00 83.94 179 PRO A N 1
ATOM 1449 C CA . PRO A 1 179 ? -22.062 -6.661 14.630 1.00 83.94 179 PRO A CA 1
ATOM 1450 C C . PRO A 1 179 ? -23.425 -6.501 15.317 1.00 83.94 179 PRO A C 1
ATOM 1452 O O . PRO A 1 179 ? -23.803 -5.384 15.653 1.00 83.94 179 PRO A O 1
ATOM 1455 N N . GLU A 1 180 ? -24.167 -7.591 15.545 1.00 86.06 180 GLU A N 1
ATOM 1456 C CA . GLU A 1 180 ? -25.450 -7.551 16.265 1.00 86.06 180 GLU A CA 1
ATOM 1457 C C . GLU A 1 180 ? -25.262 -7.429 17.782 1.00 86.06 180 GLU A C 1
ATOM 1459 O O . GLU A 1 180 ? -26.175 -7.026 18.499 1.00 86.06 180 GLU A O 1
ATOM 1464 N N . ARG A 1 181 ? -24.077 -7.793 18.288 1.00 89.50 181 ARG A N 1
ATOM 1465 C CA . ARG A 1 181 ? -23.779 -7.833 19.727 1.00 89.50 181 ARG A CA 1
ATOM 1466 C C . ARG A 1 181 ? -22.759 -6.796 20.171 1.00 89.50 181 ARG A C 1
ATOM 1468 O O . ARG A 1 181 ? -22.753 -6.420 21.339 1.00 89.50 181 ARG A O 1
ATOM 1475 N N . HIS A 1 182 ? -21.881 -6.372 19.270 1.00 91.38 182 HIS A N 1
ATOM 1476 C CA . HIS A 1 182 ? -20.734 -5.543 19.602 1.00 91.38 182 HIS A CA 1
ATOM 1477 C C . HIS A 1 182 ? -20.548 -4.443 18.564 1.00 91.38 182 HIS A C 1
ATOM 1479 O O . HIS A 1 182 ? -20.697 -4.661 17.364 1.00 91.38 182 HIS A O 1
ATOM 1485 N N . ALA A 1 183 ? -20.145 -3.271 19.041 1.00 93.88 183 ALA A N 1
ATOM 1486 C CA . ALA A 1 183 ? -19.712 -2.165 18.208 1.00 93.88 183 ALA A CA 1
ATOM 1487 C C . ALA A 1 183 ? -18.339 -1.696 18.686 1.00 93.88 183 ALA A C 1
ATOM 1489 O O . ALA A 1 183 ? -18.109 -1.547 19.887 1.00 93.88 183 ALA A O 1
ATOM 1490 N N . VAL A 1 184 ? -17.436 -1.437 17.743 1.00 95.25 184 VAL A N 1
ATOM 1491 C CA . VAL A 1 184 ? -16.198 -0.719 18.046 1.00 95.25 184 VAL A CA 1
ATOM 1492 C C . VAL A 1 184 ? -16.515 0.769 18.053 1.00 95.25 184 VAL A C 1
ATOM 1494 O O . VAL A 1 184 ? -17.119 1.281 17.109 1.00 95.25 184 VAL A O 1
ATOM 1497 N N . VAL A 1 185 ? -16.110 1.465 19.112 1.00 95.88 185 VAL A N 1
ATOM 1498 C CA . VAL A 1 185 ? -16.311 2.909 19.248 1.00 95.88 185 VAL A CA 1
ATOM 1499 C C . VAL A 1 185 ? -14.980 3.632 19.398 1.00 95.88 185 VAL A C 1
ATOM 1501 O O . VAL A 1 185 ? -14.092 3.181 20.113 1.00 95.88 185 VAL A O 1
ATOM 1504 N N . CYS A 1 186 ? -14.857 4.782 18.745 1.00 95.62 186 CYS A N 1
ATOM 1505 C CA . CYS A 1 186 ? -13.753 5.719 18.917 1.00 95.62 186 CYS A CA 1
ATOM 1506 C C . CYS A 1 186 ? -14.336 7.045 19.413 1.00 95.62 186 CYS A C 1
ATOM 1508 O O . CYS A 1 186 ? -15.176 7.642 18.737 1.00 95.62 186 CYS A O 1
ATOM 1510 N N . ASN A 1 187 ? -13.949 7.484 20.616 1.00 93.88 187 ASN A N 1
ATOM 1511 C CA . ASN A 1 187 ? -14.491 8.687 21.267 1.00 93.88 187 ASN A CA 1
ATOM 1512 C C . ASN A 1 187 ? -16.034 8.734 21.267 1.00 93.88 187 ASN A C 1
ATOM 1514 O O . ASN A 1 187 ? -16.645 9.753 20.947 1.00 93.88 187 ASN A O 1
ATOM 1518 N N . GLY A 1 188 ? -16.671 7.596 21.564 1.00 94.12 188 GLY A N 1
ATOM 1519 C CA . GLY A 1 188 ? -18.131 7.457 21.606 1.00 94.12 188 GLY A CA 1
ATOM 1520 C C . GLY A 1 188 ? -18.828 7.366 20.242 1.00 94.12 188 GLY A C 1
ATOM 1521 O O . GLY A 1 188 ? -20.046 7.213 20.202 1.00 94.12 188 GLY A O 1
ATOM 1522 N N . ARG A 1 189 ? -18.097 7.425 19.120 1.00 95.19 189 ARG A N 1
ATOM 1523 C CA . ARG A 1 189 ? -18.655 7.248 17.770 1.00 95.19 189 ARG A CA 1
ATOM 1524 C C . ARG A 1 189 ? -18.412 5.836 17.266 1.00 95.19 189 ARG A C 1
ATOM 1526 O O . ARG A 1 189 ? -17.296 5.334 17.369 1.00 95.19 189 ARG A O 1
ATOM 1533 N N . ILE A 1 190 ? -19.441 5.224 16.688 1.00 96.06 190 ILE A N 1
ATOM 1534 C CA . ILE A 1 190 ? -19.343 3.887 16.096 1.00 96.06 190 ILE A CA 1
ATOM 1535 C C . ILE A 1 190 ? -18.401 3.939 14.893 1.00 96.06 190 ILE A C 1
ATOM 1537 O O . ILE A 1 190 ? -18.599 4.726 13.966 1.00 96.06 190 ILE A O 1
ATOM 1541 N N . VAL A 1 191 ? -17.381 3.088 14.915 1.00 95.56 191 VAL A N 1
ATOM 1542 C CA . VAL A 1 191 ? -16.467 2.893 13.792 1.00 95.56 191 VAL A CA 1
ATOM 1543 C C . VAL A 1 191 ? -17.180 2.013 12.754 1.00 95.56 191 VAL A C 1
ATOM 1545 O O . VAL A 1 191 ? -17.705 0.959 13.121 1.00 95.56 191 VAL A O 1
ATOM 1548 N N . PRO A 1 192 ? -17.234 2.408 11.467 1.00 93.31 192 PRO A N 1
ATOM 1549 C CA . PRO A 1 192 ? -18.002 1.703 10.440 1.00 93.31 192 PRO A CA 1
ATOM 1550 C C . PRO A 1 192 ? -17.277 0.437 9.950 1.00 93.31 192 PRO A C 1
ATOM 1552 O O . PRO A 1 192 ? -16.852 0.359 8.798 1.00 93.31 192 PRO A O 1
ATOM 1555 N N . MET A 1 193 ? -17.133 -0.554 10.833 1.00 94.81 193 MET A N 1
ATOM 1556 C CA . MET A 1 193 ? -16.478 -1.836 10.555 1.00 94.81 193 MET A CA 1
ATOM 1557 C C . MET A 1 193 ? -17.104 -2.531 9.338 1.00 94.81 193 MET A C 1
ATOM 1559 O O . MET A 1 193 ? -18.328 -2.654 9.233 1.00 94.81 193 MET A O 1
ATOM 1563 N N . LYS A 1 194 ? -16.262 -3.003 8.415 1.00 93.31 194 LYS A N 1
ATOM 1564 C CA . LYS A 1 194 ? -16.666 -3.786 7.241 1.00 93.31 194 LYS A CA 1
ATOM 1565 C C . LYS A 1 194 ? -16.044 -5.169 7.302 1.00 93.31 194 LYS A C 1
ATOM 1567 O O . LYS A 1 194 ? -14.828 -5.281 7.413 1.00 93.31 194 LYS A O 1
ATOM 1572 N N . VAL A 1 195 ? -16.886 -6.195 7.218 1.00 93.75 195 VAL A N 1
ATOM 1573 C CA . VAL A 1 195 ? -16.447 -7.590 7.088 1.00 93.75 195 VAL A CA 1
ATOM 1574 C C . VAL A 1 195 ? -15.677 -7.741 5.776 1.00 93.75 195 VAL A C 1
ATOM 1576 O O . VAL A 1 195 ? -16.087 -7.175 4.758 1.00 93.75 195 VAL A O 1
ATOM 1579 N N . THR A 1 196 ? -14.547 -8.437 5.827 1.00 93.25 196 THR A N 1
ATOM 1580 C CA . THR A 1 196 ? -13.694 -8.704 4.665 1.00 93.25 196 THR A CA 1
ATOM 1581 C C . THR A 1 196 ? -14.130 -10.000 3.978 1.00 93.25 196 THR A C 1
ATOM 1583 O O . THR A 1 196 ? -15.182 -10.557 4.296 1.00 93.25 196 THR A O 1
ATOM 1586 N N . ASP A 1 197 ? -13.335 -10.511 3.040 1.00 89.75 197 ASP A N 1
ATOM 1587 C CA . ASP A 1 197 ? -13.622 -11.802 2.40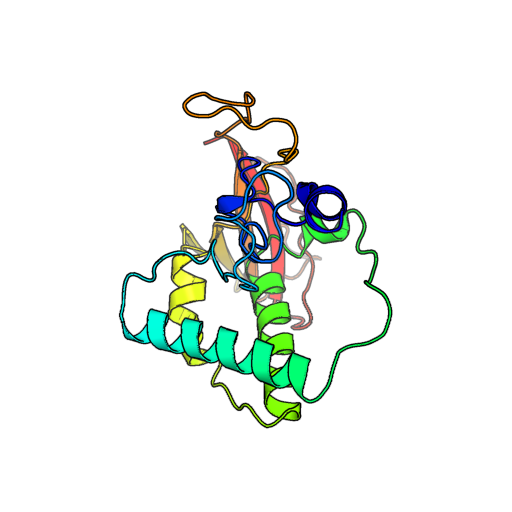0 1.00 89.75 197 ASP A CA 1
ATOM 1588 C C . ASP A 1 197 ? -13.555 -12.972 3.403 1.00 89.75 197 ASP A C 1
ATOM 1590 O O . ASP A 1 197 ? -14.220 -13.998 3.237 1.00 89.75 197 ASP A O 1
ATOM 1594 N N . THR A 1 198 ? -12.837 -12.780 4.515 1.00 91.06 198 THR A N 1
ATOM 1595 C CA . THR A 1 198 ? -12.874 -13.669 5.676 1.00 91.06 198 THR A CA 1
ATOM 1596 C C . THR A 1 198 ? -13.972 -13.208 6.628 1.00 91.06 198 THR A C 1
ATOM 1598 O O . THR A 1 198 ? -13.838 -12.180 7.284 1.00 91.06 198 THR A O 1
ATOM 1601 N N . ARG A 1 199 ? -15.043 -14.000 6.767 1.00 88.00 199 ARG A N 1
ATOM 1602 C CA . ARG A 1 199 ? -16.247 -13.640 7.550 1.00 88.00 199 ARG A CA 1
ATOM 1603 C C . ARG A 1 199 ? -15.989 -13.217 8.998 1.00 88.00 199 ARG A C 1
ATOM 1605 O O . ARG A 1 199 ? -16.779 -12.462 9.554 1.00 88.00 199 ARG A O 1
ATOM 1612 N N . GLU A 1 200 ? -14.929 -13.728 9.613 1.00 92.50 200 GLU A N 1
ATOM 1613 C CA . GLU A 1 200 ? -14.568 -13.412 10.998 1.00 92.50 200 GLU A CA 1
ATOM 1614 C C . GLU A 1 200 ? -13.756 -12.121 11.123 1.00 92.50 200 GLU A C 1
ATOM 1616 O O . GLU A 1 200 ? -13.650 -11.577 12.221 1.00 92.50 200 GLU A O 1
ATOM 1621 N N . ILE A 1 201 ? -13.193 -11.624 10.020 1.00 95.69 201 ILE A N 1
ATOM 1622 C CA . ILE A 1 201 ? -12.358 -10.432 9.993 1.00 95.69 201 ILE A CA 1
ATOM 1623 C C . ILE A 1 201 ? -13.209 -9.242 9.560 1.00 95.69 201 ILE A C 1
ATOM 1625 O O . ILE A 1 201 ? -13.866 -9.260 8.522 1.00 95.69 201 ILE A O 1
ATOM 1629 N N . ALA A 1 202 ? -13.150 -8.164 10.336 1.00 96.38 202 ALA A N 1
ATOM 1630 C CA . ALA A 1 202 ? -13.696 -6.876 9.934 1.00 96.38 202 ALA A CA 1
ATOM 1631 C C . ALA A 1 202 ? -12.655 -5.770 10.095 1.00 96.38 202 ALA A C 1
ATOM 1633 O O . ALA A 1 202 ? -11.864 -5.788 11.037 1.00 96.38 202 ALA A O 1
ATOM 1634 N N . VAL A 1 203 ? -12.662 -4.802 9.180 1.00 97.00 203 VAL A N 1
ATOM 1635 C CA . VAL A 1 203 ? -11.716 -3.681 9.168 1.00 97.00 203 VAL A CA 1
ATOM 1636 C C . VAL A 1 203 ? -12.411 -2.338 8.972 1.00 97.00 203 VAL A C 1
ATOM 1638 O O . VAL A 1 203 ? -13.459 -2.252 8.328 1.00 97.00 203 VAL A O 1
ATOM 1641 N N . ALA A 1 204 ? -11.811 -1.278 9.503 1.00 96.19 204 ALA A N 1
ATOM 1642 C CA . ALA A 1 204 ? -12.174 0.105 9.209 1.00 96.19 204 ALA A CA 1
ATOM 1643 C C . ALA A 1 204 ? -10.981 1.045 9.388 1.00 96.19 204 ALA A C 1
ATOM 1645 O O . ALA A 1 204 ? -10.040 0.746 10.122 1.00 96.19 204 ALA A O 1
ATOM 1646 N N . GLY A 1 205 ? -11.049 2.205 8.737 1.00 95.31 205 GLY A N 1
ATOM 1647 C CA . GLY A 1 205 ? -10.114 3.303 8.953 1.00 95.31 205 GLY A CA 1
ATOM 1648 C C . GLY A 1 205 ? -10.605 4.263 10.031 1.00 95.31 205 GLY A C 1
ATOM 1649 O O . GLY A 1 205 ? -11.780 4.632 10.048 1.00 95.31 205 GLY A O 1
ATOM 1650 N N . VAL A 1 206 ? -9.699 4.717 10.892 1.00 95.06 206 VAL A N 1
ATOM 1651 C CA . VAL A 1 206 ? -9.925 5.834 11.815 1.00 95.06 206 VAL A CA 1
ATOM 1652 C C . VAL A 1 206 ? -8.860 6.886 11.549 1.00 95.06 206 VAL A C 1
ATOM 1654 O O . VAL A 1 206 ? -7.671 6.579 11.549 1.00 95.06 206 VAL A O 1
ATOM 1657 N N . ARG A 1 207 ? -9.288 8.128 11.320 1.00 93.06 207 ARG A N 1
ATOM 1658 C CA . ARG A 1 207 ? -8.385 9.278 11.236 1.00 93.06 207 ARG A CA 1
ATOM 1659 C C . ARG A 1 207 ? -8.329 9.998 12.571 1.00 93.06 207 ARG A C 1
ATOM 1661 O O . ARG A 1 207 ? -9.357 10.145 13.234 1.00 93.06 207 ARG A O 1
ATOM 1668 N N . PHE A 1 208 ? -7.151 10.482 12.929 1.00 91.00 208 PHE A N 1
ATOM 1669 C CA . PHE A 1 208 ? -6.929 11.271 14.133 1.00 91.00 208 PHE A CA 1
ATOM 1670 C C . PHE A 1 208 ? -5.950 12.410 13.846 1.00 91.00 208 PHE A C 1
ATOM 1672 O O . PHE A 1 208 ? -5.308 12.426 12.799 1.00 91.00 208 PHE A O 1
ATOM 1679 N N . LYS A 1 209 ? -5.891 13.384 14.758 1.00 89.69 209 LYS A N 1
ATOM 1680 C CA . LYS A 1 209 ? -4.859 14.422 14.748 1.00 89.69 209 LYS A CA 1
ATOM 1681 C C . LYS A 1 209 ? -3.838 14.108 15.838 1.00 89.69 209 LYS A C 1
ATOM 1683 O O . LYS A 1 209 ? -4.260 13.927 16.982 1.00 89.69 209 LYS A O 1
ATOM 1688 N N . ALA A 1 210 ? -2.569 13.987 15.458 1.00 80.56 210 ALA A N 1
ATOM 1689 C CA . ALA A 1 210 ? -1.428 13.728 16.335 1.00 80.56 210 ALA A CA 1
ATOM 1690 C C . ALA A 1 210 ? -0.822 15.024 16.889 1.00 80.56 210 ALA A C 1
ATOM 1692 O O . ALA A 1 210 ? -0.831 16.044 16.160 1.00 80.56 210 ALA A O 1
#

pLDDT: mean 87.08, std 12.33, range [50.66, 98.5]

Radius of gyration: 20.26 Å; chains: 1; bounding box: 46×43×50 Å